Protein AF-A0A0S4IKU2-F1 (afdb_monomer_lite)

Foldseek 3Di:
DDDQPDQFPDKDFFDLAWGDDDPQWDTKDKDWAWAWAADPLLFDDCVVCPPAPACCFSPCVVRDTQHRHRGFRFFPWDKDFQKKKKKFWCFAWKWKDKPVGDTDIAHNGKIKIKDQALMMIMTITGGNPGRPGIGITIIMIIIGGFDPVRRRPPMDMDMDHRVNFDKDWFAAPVVRDIKIKGWQAADFPNDHGDAHPCRHCRNDVVLQETEIEMEAEPPGDGDGAAGPVFQQEKEKEAAAAAAWDQDRNDIDGHRMITTGGRHRDDDDDDDHHYYYYYYYYHYYDDDDDDDDD

Sequence (293 aa):
MSSAKGVVLSTFALGHGALKTFDPYVYCNHHVGTFPPGMENMGPDPALLQSRNIGSDFSDKDGWSMFHGKVVPGFPAHPHRGFETVTIIQKGIVDHTDSMGCSGRYGNGDTQWMTAGKGVQHSELLPLLNMDKPNPHAGFQIWLNLPSKDKLCPPAFAMFWDEATPYVTLNDAASGKSAKVQVVAGALEGATPLAPPPNSWAAEDANDVAIWVVTIPDGCTVTLPPARLGAAANRAIYLVQGDAALVGSEPSRLRALALLRTAPSTWCKETQHWLEVTASVTALAQNLTPLSR

Structure (mmCIF, N/CA/C/O backbone):
data_AF-A0A0S4IKU2-F1
#
_entry.id   AF-A0A0S4IKU2-F1
#
loop_
_atom_site.group_PDB
_atom_site.id
_atom_site.type_symbol
_atom_site.label_atom_id
_atom_site.label_alt_id
_atom_site.label_comp_id
_atom_site.label_asym_id
_atom_site.label_entity_id
_atom_site.label_seq_id
_atom_site.pdbx_PDB_ins_code
_atom_site.Cartn_x
_atom_site.Cartn_y
_atom_site.Cartn_z
_atom_site.occupancy
_atom_site.B_iso_or_equiv
_atom_site.auth_seq_id
_atom_site.auth_comp_id
_atom_site.auth_asym_id
_atom_site.auth_atom_id
_atom_site.pdbx_PDB_model_num
ATOM 1 N N . MET A 1 1 ? -11.664 -7.958 41.934 1.00 32.25 1 MET A N 1
ATOM 2 C CA . MET A 1 1 ? -12.032 -6.999 40.872 1.00 32.25 1 MET A CA 1
ATOM 3 C C . MET A 1 1 ? -11.007 -7.160 39.760 1.00 32.25 1 MET A C 1
ATOM 5 O O . MET A 1 1 ? -9.866 -6.775 39.963 1.00 32.25 1 MET A O 1
ATOM 9 N N . SER A 1 2 ? -11.341 -7.848 38.664 1.00 30.64 2 SER A N 1
ATOM 10 C CA . SER A 1 2 ? -10.440 -7.936 37.504 1.00 30.64 2 SER A CA 1
ATOM 11 C C . SER A 1 2 ? -10.345 -6.542 36.899 1.00 30.64 2 SER A C 1
ATOM 13 O O . SER A 1 2 ? -11.383 -6.002 36.523 1.00 30.64 2 SER A O 1
ATOM 15 N N . SER A 1 3 ? -9.153 -5.943 36.815 1.00 35.41 3 SER A N 1
ATOM 16 C CA . SER A 1 3 ? -9.009 -4.730 36.010 1.00 35.41 3 SER A CA 1
ATOM 17 C C . SER A 1 3 ? -9.425 -5.071 34.579 1.00 35.41 3 SER A C 1
ATOM 19 O O . SER A 1 3 ? -9.143 -6.166 34.074 1.00 35.41 3 SER A O 1
ATOM 21 N N . ALA A 1 4 ? -10.194 -4.183 33.956 1.00 42.66 4 ALA A N 1
ATOM 22 C CA . ALA A 1 4 ? -10.525 -4.312 32.550 1.00 42.66 4 ALA A CA 1
ATOM 23 C C . ALA A 1 4 ? -9.201 -4.373 31.776 1.00 42.66 4 ALA A C 1
ATOM 25 O O . ALA A 1 4 ? -8.398 -3.443 31.844 1.00 42.66 4 ALA A O 1
ATOM 26 N N . LYS A 1 5 ? -8.925 -5.496 31.104 1.00 56.25 5 LYS A N 1
ATOM 27 C CA . LYS A 1 5 ? -7.731 -5.608 30.261 1.00 56.25 5 LYS A CA 1
ATOM 28 C C . LYS A 1 5 ? -7.835 -4.556 29.154 1.00 56.25 5 LYS A C 1
ATOM 30 O O . 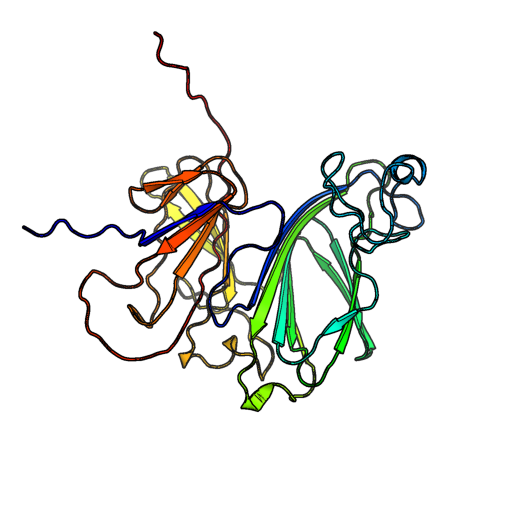LYS A 1 5 ? -8.871 -4.496 28.492 1.00 56.25 5 LYS A O 1
ATOM 35 N N . GLY A 1 6 ? -6.770 -3.777 28.958 1.00 66.69 6 GLY A N 1
ATOM 36 C CA . GLY A 1 6 ? -6.688 -2.719 27.950 1.00 66.69 6 GLY A CA 1
ATOM 37 C C . GLY A 1 6 ? -7.039 -3.181 26.529 1.00 66.69 6 GLY A C 1
ATOM 38 O O . GLY A 1 6 ? -7.092 -4.383 26.224 1.00 66.69 6 GLY A O 1
ATOM 39 N N . VAL A 1 7 ? -7.320 -2.196 25.668 1.00 74.56 7 VAL A N 1
ATOM 40 C CA . VAL A 1 7 ? -7.630 -2.389 24.238 1.00 74.56 7 VAL A CA 1
ATOM 41 C C . VAL A 1 7 ? -6.410 -2.908 23.476 1.00 74.56 7 VAL A C 1
ATOM 43 O O . VAL A 1 7 ? -6.570 -3.677 22.532 1.00 74.56 7 VAL A O 1
ATOM 46 N N . VAL A 1 8 ? -5.203 -2.543 23.904 1.00 77.44 8 VAL A N 1
ATOM 47 C CA . VAL A 1 8 ? -3.951 -3.038 23.334 1.00 77.44 8 VAL A CA 1
ATOM 48 C C . VAL A 1 8 ? -3.585 -4.368 23.997 1.00 77.44 8 VAL A C 1
ATOM 50 O O . VAL A 1 8 ? -3.615 -4.522 25.216 1.00 77.44 8 VAL A O 1
ATOM 53 N N . LEU A 1 9 ? -3.295 -5.372 23.173 1.00 80.31 9 LEU A N 1
ATOM 54 C CA . LEU A 1 9 ? -2.840 -6.696 23.600 1.00 80.31 9 LEU A CA 1
ATOM 55 C C . LEU A 1 9 ? -1.314 -6.762 23.675 1.00 80.31 9 LEU A C 1
ATOM 57 O O . LEU A 1 9 ? -0.769 -7.400 24.572 1.00 80.31 9 LEU A O 1
ATOM 61 N N . SER A 1 10 ? -0.637 -6.124 22.720 1.00 80.62 10 SER A N 1
ATOM 62 C CA . SER A 1 10 ? 0.822 -6.058 22.647 1.00 80.62 10 SER A CA 1
ATOM 63 C C . SER A 1 10 ? 1.267 -4.949 21.700 1.00 80.62 10 SER A C 1
ATOM 65 O O . SER A 1 10 ? 0.600 -4.707 20.690 1.00 80.62 10 SER A O 1
ATOM 67 N N . THR A 1 11 ? 2.431 -4.359 21.967 1.00 78.62 11 THR A N 1
ATOM 68 C CA . THR A 1 11 ? 3.096 -3.408 21.071 1.00 78.62 11 THR A CA 1
ATOM 69 C C . THR A 1 11 ? 4.399 -3.985 20.520 1.00 78.62 11 THR A C 1
ATOM 71 O O . THR A 1 11 ? 5.099 -4.740 21.196 1.00 78.62 11 THR A O 1
ATOM 74 N N . PHE A 1 12 ? 4.730 -3.646 19.275 1.00 78.06 12 PHE A N 1
ATOM 75 C CA . PHE A 1 12 ? 5.978 -4.044 18.623 1.00 78.06 12 PHE A CA 1
ATOM 76 C C . PHE A 1 12 ? 6.631 -2.830 17.974 1.00 78.06 12 PHE A C 1
ATOM 78 O O . PHE A 1 12 ? 5.942 -2.036 17.342 1.00 78.06 12 PHE A O 1
ATOM 85 N N . ALA A 1 13 ? 7.953 -2.713 18.077 1.00 79.19 13 ALA A N 1
ATOM 86 C CA . ALA A 1 13 ? 8.701 -1.765 17.260 1.00 79.19 13 ALA A CA 1
ATOM 87 C C . ALA A 1 13 ? 8.746 -2.256 15.802 1.00 79.19 13 ALA A C 1
ATOM 89 O O . ALA A 1 13 ? 8.968 -3.439 15.540 1.00 79.19 13 ALA A O 1
ATOM 90 N N . LEU A 1 14 ? 8.544 -1.347 14.857 1.00 71.50 14 LEU A N 1
ATOM 91 C CA . LEU A 1 14 ? 8.628 -1.572 13.421 1.00 71.50 14 LEU A CA 1
ATOM 92 C C . LEU A 1 14 ? 10.027 -1.154 12.951 1.00 71.50 14 LEU A C 1
ATOM 94 O O . LEU A 1 14 ? 10.460 -0.020 13.152 1.00 71.50 14 LEU A O 1
ATOM 98 N N . GLY A 1 15 ? 10.759 -2.077 12.331 1.00 68.12 15 GLY A N 1
ATOM 99 C CA . GLY A 1 15 ? 12.065 -1.782 11.737 1.00 68.12 15 GLY A CA 1
ATOM 100 C C . GLY A 1 15 ? 11.949 -0.977 10.439 1.00 68.12 15 GLY A C 1
ATOM 101 O O . GLY A 1 15 ? 10.848 -0.660 9.999 1.00 68.12 15 GLY A O 1
ATOM 102 N N . HIS A 1 16 ? 13.095 -0.679 9.814 1.00 68.62 16 HIS A N 1
ATOM 103 C CA . HIS A 1 16 ? 13.206 -0.043 8.485 1.00 68.62 16 HIS A CA 1
ATOM 104 C C . HIS A 1 16 ? 12.828 -0.955 7.304 1.00 68.62 16 HIS A C 1
ATOM 106 O O . HIS A 1 16 ? 12.785 -0.489 6.172 1.00 68.62 16 HIS A O 1
ATOM 112 N N . GLY A 1 17 ? 12.546 -2.234 7.566 1.00 76.31 17 GLY A N 1
ATOM 113 C CA . GLY A 1 17 ? 12.102 -3.203 6.565 1.00 76.31 17 GLY A CA 1
ATOM 114 C C . GLY A 1 17 ? 10.632 -3.583 6.728 1.00 76.31 17 GLY A C 1
ATOM 115 O O . GLY A 1 17 ? 9.843 -2.826 7.290 1.00 76.31 17 GLY A O 1
ATOM 116 N N . ALA A 1 18 ? 10.300 -4.791 6.270 1.00 84.69 18 ALA A N 1
ATOM 117 C CA . ALA A 1 18 ? 8.947 -5.333 6.326 1.00 84.69 18 ALA A CA 1
ATOM 118 C C . ALA A 1 18 ? 8.324 -5.200 7.725 1.00 84.69 18 ALA A C 1
ATOM 120 O O . ALA A 1 18 ? 8.924 -5.564 8.743 1.00 84.69 18 ALA A O 1
ATOM 121 N N . LEU A 1 19 ? 7.103 -4.679 7.756 1.00 86.00 19 LEU A N 1
ATOM 122 C CA . LEU A 1 19 ? 6.286 -4.571 8.948 1.00 86.00 19 LEU A CA 1
ATOM 123 C C . LEU A 1 19 ? 5.801 -5.966 9.348 1.00 86.00 19 LEU A C 1
ATOM 125 O O . LEU A 1 19 ? 5.545 -6.827 8.507 1.00 86.00 19 LEU A O 1
ATOM 129 N N . LYS A 1 20 ? 5.660 -6.187 10.655 1.00 84.25 20 LYS A N 1
ATOM 130 C CA . LYS A 1 20 ? 5.092 -7.432 11.172 1.00 84.25 20 LYS A CA 1
ATOM 131 C C . LYS A 1 20 ? 3.627 -7.544 10.751 1.00 84.25 20 LYS A C 1
ATOM 133 O O . LYS A 1 20 ? 2.846 -6.656 11.079 1.00 84.25 20 LYS A O 1
ATOM 138 N N . THR A 1 21 ? 3.266 -8.644 10.108 1.00 84.56 21 THR A N 1
ATOM 139 C CA . THR A 1 21 ? 1.891 -8.958 9.705 1.00 84.56 21 THR A CA 1
ATOM 140 C C . THR A 1 21 ? 1.352 -10.175 10.451 1.00 84.56 21 THR A C 1
ATOM 142 O O . THR A 1 21 ? 2.079 -10.853 11.190 1.00 84.56 21 THR A O 1
ATOM 145 N N . PHE A 1 22 ? 0.063 -10.433 10.274 1.00 83.50 22 PHE A N 1
ATOM 146 C CA . PHE A 1 22 ? -0.642 -11.601 10.776 1.00 83.50 22 PHE A CA 1
ATOM 147 C C . PHE A 1 22 ? -1.450 -12.214 9.639 1.00 83.50 22 PHE A C 1
ATOM 149 O O . PHE A 1 22 ? -1.984 -11.490 8.804 1.00 83.50 22 PHE A O 1
ATOM 156 N N . ASP A 1 23 ? -1.585 -13.542 9.628 1.00 76.88 23 ASP A N 1
ATOM 157 C CA . ASP A 1 23 ? -2.420 -14.217 8.634 1.00 76.88 23 ASP A CA 1
ATOM 158 C C . ASP A 1 23 ? -3.797 -13.534 8.524 1.00 76.88 23 ASP A C 1
ATOM 160 O O . ASP A 1 23 ? -4.383 -13.167 9.550 1.00 76.88 23 ASP A O 1
ATOM 164 N N . PRO A 1 24 ? -4.331 -13.350 7.305 1.00 86.00 24 PRO A N 1
ATOM 165 C CA . PRO A 1 24 ? -3.815 -13.795 5.998 1.00 86.00 24 PRO A CA 1
ATOM 166 C C . PRO A 1 24 ? -2.756 -12.878 5.349 1.00 86.00 24 PRO A C 1
ATOM 168 O O . PRO A 1 24 ? -2.367 -13.114 4.206 1.00 86.00 24 PRO A O 1
ATOM 171 N N . TYR A 1 25 ? -2.304 -11.821 6.015 1.00 88.69 25 TYR A N 1
ATOM 172 C CA . TYR A 1 25 ? -1.337 -10.874 5.469 1.00 88.69 25 TYR A CA 1
ATOM 173 C C . TYR A 1 25 ? 0.071 -11.436 5.654 1.00 88.69 25 TYR A C 1
ATOM 175 O O . TYR A 1 25 ? 0.519 -11.717 6.766 1.00 88.69 25 TYR A O 1
ATOM 183 N N . VAL A 1 26 ? 0.789 -11.618 4.551 1.00 91.44 26 VAL A N 1
ATOM 184 C CA . VAL A 1 26 ? 2.089 -12.315 4.552 1.00 91.44 26 VAL A CA 1
ATOM 185 C C . VAL A 1 26 ? 3.273 -11.365 4.429 1.00 91.44 26 VAL A C 1
ATOM 187 O O . VAL A 1 26 ? 4.408 -11.754 4.695 1.00 91.44 26 VAL A O 1
ATOM 190 N N . TYR A 1 27 ? 3.013 -10.125 4.023 1.00 92.69 27 TYR A N 1
ATOM 191 C CA . TYR A 1 27 ? 4.008 -9.072 3.923 1.00 92.69 27 TYR A CA 1
ATOM 192 C C . TYR A 1 27 ? 3.318 -7.714 3.989 1.00 92.69 27 TYR A C 1
ATOM 194 O O . TYR A 1 27 ? 2.235 -7.529 3.437 1.00 92.69 27 TYR A O 1
ATOM 202 N N . CYS A 1 28 ? 3.960 -6.752 4.632 1.00 92.00 28 CYS A N 1
ATOM 203 C CA . CYS A 1 28 ? 3.571 -5.357 4.552 1.00 92.00 28 CYS A CA 1
ATOM 204 C C . CYS A 1 28 ? 4.836 -4.513 4.604 1.00 92.00 28 CYS A C 1
ATOM 206 O O . CYS A 1 28 ? 5.742 -4.801 5.385 1.00 92.00 28 CYS A O 1
ATOM 208 N N . ASN A 1 29 ? 4.912 -3.468 3.796 1.00 90.81 29 ASN A N 1
ATOM 209 C CA . ASN A 1 29 ? 5.927 -2.444 3.939 1.00 90.81 29 ASN A CA 1
ATOM 210 C C . ASN A 1 29 ? 5.325 -1.063 3.718 1.00 90.81 29 ASN A C 1
ATOM 212 O O . ASN A 1 29 ? 4.386 -0.908 2.939 1.00 90.81 29 ASN A O 1
ATOM 216 N N . HIS A 1 30 ? 5.892 -0.062 4.387 1.00 90.38 30 HIS A N 1
ATOM 217 C CA . HIS A 1 30 ? 5.573 1.340 4.149 1.00 90.38 30 HIS A CA 1
ATOM 218 C C . HIS A 1 30 ? 6.825 2.049 3.655 1.00 90.38 30 HIS A C 1
ATOM 220 O O . HIS A 1 30 ? 7.786 2.248 4.399 1.00 90.38 30 HIS A O 1
ATOM 226 N N . HIS A 1 31 ? 6.823 2.384 2.373 1.00 88.38 31 HIS A N 1
ATOM 227 C CA . HIS A 1 31 ? 7.919 3.077 1.727 1.00 88.38 31 HIS A CA 1
ATOM 228 C C . HIS A 1 31 ? 7.671 4.574 1.808 1.00 88.38 31 HIS A C 1
ATOM 230 O O . HIS A 1 31 ? 6.660 5.065 1.314 1.00 88.38 31 HIS A O 1
ATOM 236 N N . VAL A 1 32 ? 8.612 5.304 2.399 1.00 88.88 32 VAL A N 1
ATOM 237 C CA . VAL A 1 32 ? 8.639 6.767 2.384 1.00 88.88 32 VAL A CA 1
ATOM 238 C C . VAL A 1 32 ? 10.000 7.188 1.863 1.00 88.88 32 VAL A C 1
ATOM 240 O O . VAL A 1 32 ? 11.014 6.658 2.303 1.00 88.88 32 VAL A O 1
ATOM 243 N N . GLY A 1 33 ? 10.020 8.123 0.921 1.00 91.06 33 GLY A N 1
ATOM 244 C CA . GLY A 1 33 ? 11.259 8.648 0.369 1.00 91.06 33 GLY A CA 1
ATOM 245 C C . GLY A 1 33 ? 11.081 10.053 -0.180 1.00 91.06 33 GLY A C 1
ATOM 246 O O . GLY A 1 33 ? 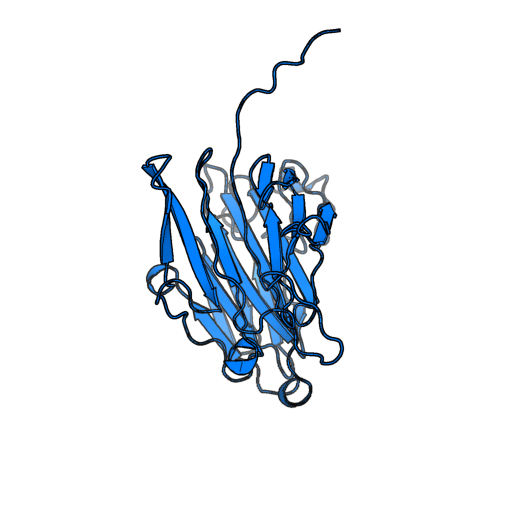10.019 10.410 -0.688 1.00 91.06 33 GLY A O 1
ATOM 247 N N . THR A 1 34 ? 12.131 1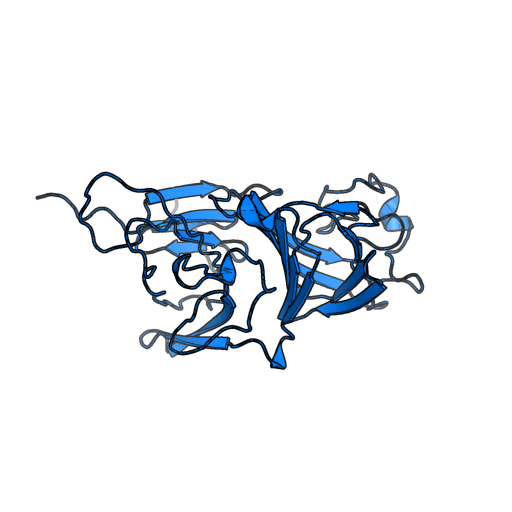0.860 -0.085 1.00 94.38 34 THR A N 1
ATOM 248 C CA . THR A 1 34 ? 12.215 12.161 -0.755 1.00 94.38 34 THR A CA 1
ATOM 249 C C . THR A 1 34 ? 13.281 12.058 -1.832 1.00 94.38 34 THR A C 1
ATOM 251 O O . THR A 1 34 ? 14.454 12.330 -1.589 1.00 94.38 34 THR A O 1
ATOM 254 N N . PHE A 1 35 ? 12.882 11.605 -3.020 1.00 97.62 35 PHE A N 1
ATOM 255 C CA . PHE A 1 35 ? 13.808 11.433 -4.132 1.00 97.62 35 PHE A CA 1
ATOM 256 C C . PHE A 1 35 ? 14.280 12.797 -4.655 1.00 97.62 35 PHE A C 1
ATOM 258 O O . PHE A 1 35 ? 13.533 13.779 -4.579 1.00 97.62 35 PHE A O 1
ATOM 265 N N . PRO A 1 36 ? 15.503 12.887 -5.201 1.00 98.00 36 PRO A N 1
ATOM 266 C CA . PRO A 1 36 ? 16.015 14.122 -5.784 1.00 98.00 36 PRO A CA 1
ATOM 267 C C . PRO A 1 36 ? 15.211 14.532 -7.034 1.00 98.00 36 PRO A C 1
ATOM 269 O O . PRO A 1 36 ? 14.331 13.789 -7.492 1.00 98.00 36 PRO A O 1
ATOM 272 N N . PRO A 1 37 ? 15.498 15.714 -7.607 1.00 98.50 37 PRO A N 1
ATOM 273 C CA . PRO A 1 37 ? 15.052 16.031 -8.954 1.00 98.50 37 PRO A CA 1
ATOM 274 C C . PRO A 1 37 ? 15.481 14.944 -9.951 1.00 98.50 37 PRO A C 1
ATOM 276 O O . PRO A 1 37 ? 16.571 14.374 -9.847 1.00 98.50 37 PRO A O 1
ATOM 279 N N . GLY A 1 38 ? 14.589 14.635 -10.884 1.00 98.12 38 GLY A N 1
ATOM 280 C CA . GLY A 1 38 ? 14.818 13.678 -11.955 1.00 98.12 38 GLY A CA 1
ATOM 281 C C . GLY A 1 38 ? 15.531 14.289 -13.155 1.00 98.12 38 GLY A C 1
ATOM 282 O O . GLY A 1 38 ? 15.670 15.505 -13.278 1.00 98.12 38 GLY A O 1
ATOM 283 N N . MET A 1 39 ? 15.946 13.425 -14.072 1.00 98.12 39 MET A N 1
ATOM 284 C CA . MET A 1 39 ? 16.467 13.788 -15.389 1.00 98.12 39 MET A CA 1
ATOM 285 C C . MET A 1 39 ? 15.533 13.285 -16.503 1.00 98.12 39 MET A C 1
ATOM 287 O O . MET A 1 39 ? 14.507 12.667 -16.229 1.00 98.12 39 MET A O 1
ATOM 291 N N . GLU A 1 40 ? 15.889 13.502 -17.774 1.00 97.31 40 GLU A N 1
ATOM 292 C CA . GLU A 1 40 ? 15.073 13.082 -18.934 1.00 97.31 40 GLU A CA 1
ATOM 293 C C . GLU A 1 40 ? 14.740 11.578 -18.947 1.00 97.31 40 GLU A C 1
ATOM 295 O O . GLU A 1 40 ? 13.689 11.169 -19.433 1.00 97.31 40 GLU A O 1
ATOM 300 N N . ASN A 1 41 ? 15.611 10.744 -18.373 1.00 97.25 41 ASN A N 1
ATOM 301 C CA . ASN A 1 41 ? 15.406 9.300 -18.241 1.00 97.25 41 ASN A CA 1
ATOM 302 C C . ASN A 1 41 ? 14.545 8.903 -17.024 1.00 97.25 41 ASN A C 1
ATOM 304 O O . ASN A 1 41 ? 14.482 7.719 -16.695 1.00 97.25 41 ASN A O 1
ATOM 308 N N . MET A 1 42 ? 13.930 9.876 -16.340 1.00 98.44 42 MET A N 1
ATOM 309 C CA . MET A 1 42 ? 13.136 9.708 -15.114 1.00 98.44 42 MET A CA 1
ATOM 310 C C . MET A 1 42 ? 13.921 9.117 -13.929 1.00 98.44 42 MET A C 1
ATOM 312 O O . MET A 1 42 ? 13.324 8.686 -12.943 1.00 98.44 42 MET A O 1
ATOM 316 N N . GLY A 1 43 ? 15.252 9.078 -14.019 1.00 98.31 43 GLY A N 1
ATOM 317 C CA . GLY A 1 43 ? 16.161 8.676 -12.951 1.00 98.31 43 GLY A CA 1
ATOM 318 C C . GLY A 1 43 ? 16.807 9.879 -1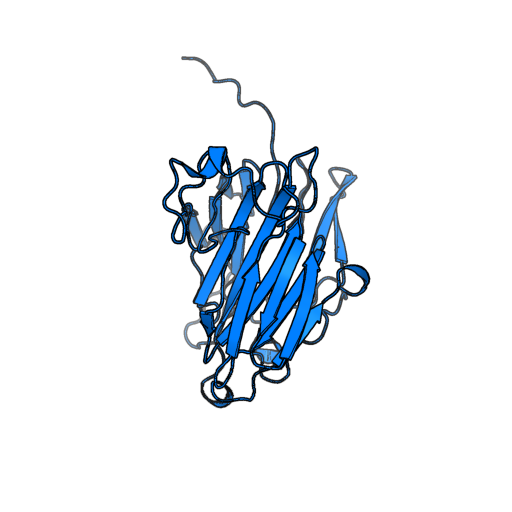2.261 1.00 98.31 43 GLY A C 1
ATOM 319 O O . GLY A 1 43 ? 16.675 11.009 -12.738 1.00 98.31 43 GLY A O 1
ATOM 320 N N . PRO A 1 44 ? 17.505 9.665 -11.133 1.00 98.19 44 PRO A N 1
ATOM 321 C CA . PRO A 1 44 ? 18.271 10.713 -10.466 1.00 98.19 44 PRO A CA 1
ATOM 322 C C . PRO A 1 44 ? 19.560 11.029 -11.240 1.00 98.19 44 PRO A C 1
ATOM 324 O O . PRO A 1 44 ? 19.993 10.254 -12.097 1.00 98.19 44 PRO A O 1
ATOM 327 N N . ASP A 1 45 ? 20.223 12.129 -10.882 1.00 97.88 45 ASP A N 1
ATOM 328 C CA . ASP A 1 45 ? 21.585 12.416 -11.343 1.00 97.88 45 ASP A CA 1
ATOM 329 C C . ASP A 1 45 ? 22.542 11.245 -10.987 1.00 97.88 45 ASP A C 1
ATOM 331 O O . ASP A 1 45 ? 22.656 10.886 -9.808 1.00 97.88 45 ASP A O 1
ATOM 335 N N . PRO A 1 46 ? 23.257 10.642 -11.962 1.00 96.81 46 PRO A N 1
ATOM 336 C CA . PRO A 1 46 ? 24.224 9.570 -11.746 1.00 96.81 46 PRO A CA 1
ATOM 337 C C . PRO A 1 46 ? 25.314 9.898 -10.723 1.00 96.81 46 PRO A C 1
ATOM 339 O O . PRO A 1 46 ? 25.841 8.983 -10.087 1.00 96.81 46 PRO A O 1
ATOM 342 N N . ALA A 1 47 ? 25.648 11.176 -10.518 1.00 96.75 47 ALA A N 1
ATOM 343 C CA . ALA A 1 47 ? 26.581 11.590 -9.473 1.00 96.75 47 ALA A CA 1
ATOM 344 C C . ALA A 1 47 ? 26.091 11.184 -8.069 1.00 96.75 47 ALA A C 1
ATOM 346 O O . ALA A 1 47 ? 26.896 10.810 -7.215 1.00 96.75 47 ALA A O 1
ATOM 347 N N . LEU A 1 48 ? 24.772 11.155 -7.846 1.00 96.75 48 LEU A N 1
ATOM 348 C CA . LEU A 1 48 ? 24.150 10.739 -6.582 1.00 96.75 48 LEU A CA 1
ATOM 349 C C . LEU A 1 48 ? 24.176 9.215 -6.365 1.00 96.75 48 LEU A C 1
ATOM 351 O O . LEU A 1 48 ? 23.861 8.738 -5.271 1.00 96.75 48 LEU A O 1
ATOM 355 N N . LEU A 1 49 ? 24.553 8.440 -7.389 1.00 96.69 49 LEU A N 1
ATOM 356 C CA . LEU A 1 49 ? 24.551 6.975 -7.373 1.00 96.69 49 LEU A CA 1
ATOM 357 C C . LEU A 1 49 ? 25.907 6.358 -7.003 1.00 96.69 49 LEU A C 1
ATOM 359 O O . LEU A 1 49 ? 25.960 5.183 -6.648 1.00 96.69 49 LEU A O 1
ATOM 363 N N . GLN A 1 50 ? 26.998 7.131 -7.029 1.00 93.50 50 GLN A N 1
ATOM 364 C CA . GLN A 1 50 ? 28.374 6.616 -6.913 1.00 93.50 50 GLN A CA 1
ATOM 365 C C . GLN A 1 50 ? 28.680 5.866 -5.604 1.00 93.50 50 GLN A C 1
ATOM 367 O O . GLN A 1 50 ? 29.577 5.029 -5.572 1.00 93.50 50 GLN A O 1
ATOM 372 N N . SER A 1 51 ? 27.949 6.156 -4.525 1.00 91.81 51 SER A N 1
ATOM 373 C CA . SER A 1 51 ? 28.137 5.535 -3.201 1.00 91.81 51 SER A CA 1
ATOM 374 C C . SER A 1 51 ? 27.029 4.544 -2.824 1.00 91.81 51 SER A C 1
ATOM 376 O O . SER A 1 51 ? 26.917 4.154 -1.662 1.00 91.81 51 SER A O 1
ATOM 378 N N . ARG A 1 52 ? 26.193 4.147 -3.792 1.00 96.44 52 ARG A N 1
ATOM 379 C CA . ARG A 1 52 ? 25.033 3.272 -3.587 1.00 96.44 52 ARG A CA 1
ATOM 380 C C . ARG A 1 52 ? 25.255 1.906 -4.231 1.00 96.44 52 ARG A C 1
ATOM 382 O O . ARG A 1 52 ? 25.901 1.786 -5.268 1.00 96.44 52 ARG A O 1
ATOM 389 N N . ASN A 1 53 ? 24.667 0.869 -3.638 1.00 97.12 53 ASN A N 1
ATOM 390 C CA . ASN A 1 53 ? 24.684 -0.487 -4.188 1.00 97.12 53 ASN A CA 1
ATOM 391 C C . ASN A 1 53 ? 23.584 -0.663 -5.251 1.00 97.12 53 ASN A C 1
ATOM 393 O O . ASN A 1 53 ? 22.512 -1.194 -4.969 1.00 97.12 53 ASN A O 1
ATOM 397 N N . ILE A 1 54 ? 23.812 -0.160 -6.465 1.00 97.44 54 ILE A N 1
ATOM 398 C CA . ILE A 1 54 ? 22.783 -0.102 -7.517 1.00 97.44 54 ILE A CA 1
ATOM 399 C C . ILE A 1 54 ? 22.254 -1.494 -7.896 1.00 97.44 54 ILE A C 1
ATOM 401 O O . ILE A 1 54 ? 23.016 -2.421 -8.163 1.00 97.44 54 ILE A O 1
ATOM 405 N N . GLY A 1 55 ? 20.924 -1.627 -7.943 1.00 96.19 55 GLY A N 1
ATOM 406 C CA . GLY A 1 55 ? 20.217 -2.899 -8.114 1.00 96.19 55 GLY A CA 1
ATOM 407 C C . GLY A 1 55 ? 19.915 -3.641 -6.805 1.00 96.19 55 GLY A C 1
ATOM 408 O O . GLY A 1 55 ? 19.238 -4.671 -6.834 1.00 96.19 55 GLY A O 1
ATOM 409 N N . SER A 1 56 ? 20.400 -3.160 -5.660 1.00 96.94 56 SER A N 1
ATOM 410 C CA . SER A 1 56 ? 20.075 -3.665 -4.316 1.00 96.94 56 SER A CA 1
ATOM 411 C C . SER A 1 56 ? 20.310 -2.585 -3.248 1.00 96.94 56 SER A C 1
ATOM 413 O O . SER A 1 56 ? 20.886 -2.848 -2.189 1.00 96.94 56 SER A O 1
ATOM 415 N N . ASP A 1 57 ? 19.903 -1.349 -3.535 1.00 96.44 57 ASP A N 1
ATOM 416 C CA . ASP A 1 57 ? 20.059 -0.215 -2.625 1.00 96.44 57 ASP A CA 1
ATOM 417 C C . ASP A 1 57 ? 18.802 -0.069 -1.770 1.00 96.44 57 ASP A C 1
ATOM 419 O O . ASP A 1 57 ? 17.799 0.465 -2.227 1.00 96.44 57 ASP A O 1
ATOM 423 N N . PHE A 1 58 ? 18.873 -0.524 -0.522 1.00 94.19 58 PHE A N 1
ATOM 424 C CA . PHE A 1 58 ? 17.841 -0.326 0.503 1.00 94.19 58 PHE A CA 1
ATOM 425 C C . PHE A 1 58 ? 18.380 0.517 1.667 1.00 94.19 58 PHE A C 1
ATOM 427 O O . PHE A 1 58 ? 17.964 0.350 2.811 1.00 94.19 58 PHE A O 1
ATOM 434 N N . SER A 1 59 ? 19.387 1.353 1.395 1.00 92.81 59 SER A N 1
ATOM 435 C CA . SER A 1 59 ? 20.148 2.051 2.435 1.00 92.81 59 SER A CA 1
ATOM 436 C C . SER A 1 59 ? 19.413 3.234 3.059 1.00 92.81 59 SER A C 1
ATOM 438 O O . SER A 1 59 ? 19.817 3.685 4.127 1.00 92.81 59 SER A O 1
ATOM 440 N N . ASP A 1 60 ? 18.382 3.755 2.385 1.00 92.81 60 ASP A N 1
ATOM 441 C CA . ASP A 1 60 ? 17.702 5.011 2.731 1.00 92.81 60 ASP A CA 1
ATOM 442 C C . ASP A 1 60 ? 18.670 6.201 2.872 1.00 92.81 60 ASP A C 1
ATOM 444 O O . ASP A 1 60 ? 18.445 7.170 3.602 1.00 92.81 60 ASP A O 1
ATOM 448 N N . LYS A 1 61 ? 19.805 6.127 2.167 1.00 94.19 61 LYS A N 1
ATOM 449 C CA . LYS A 1 61 ? 20.809 7.183 2.172 1.00 94.19 61 LYS A CA 1
ATOM 450 C C . LYS A 1 61 ? 20.173 8.472 1.649 1.00 94.19 61 LYS A C 1
ATOM 452 O O . LYS A 1 61 ? 19.502 8.469 0.621 1.00 94.19 61 LYS A O 1
ATOM 457 N N . ASP A 1 62 ? 20.395 9.580 2.348 1.00 94.31 62 ASP A N 1
ATOM 458 C CA . ASP A 1 62 ? 19.843 10.898 2.002 1.00 94.31 62 ASP A CA 1
ATOM 459 C C . ASP A 1 62 ? 18.295 10.923 1.928 1.00 94.31 62 ASP A C 1
ATOM 461 O O . ASP A 1 62 ? 17.718 11.790 1.275 1.00 94.31 62 ASP A O 1
ATOM 465 N N . GLY A 1 63 ? 17.620 9.978 2.600 1.00 93.50 63 GLY A N 1
ATOM 466 C CA . GLY A 1 63 ? 16.159 9.887 2.675 1.00 93.50 63 GLY A CA 1
ATOM 467 C C . GLY A 1 63 ? 15.487 9.240 1.461 1.00 93.50 63 GLY A C 1
ATOM 468 O O . GLY A 1 63 ? 14.307 9.504 1.215 1.00 93.50 63 GLY A O 1
ATOM 469 N N . TRP A 1 64 ? 16.227 8.467 0.659 1.00 95.62 64 TRP A N 1
ATOM 470 C CA . TRP A 1 64 ? 15.679 7.683 -0.451 1.00 95.62 64 TRP A CA 1
ATOM 471 C C . TRP A 1 64 ? 16.584 6.499 -0.840 1.00 95.62 64 TRP A C 1
ATOM 473 O O . TRP A 1 64 ? 17.755 6.413 -0.463 1.00 95.62 64 TRP A O 1
ATOM 483 N N . SER A 1 65 ? 16.040 5.565 -1.624 1.00 96.19 65 SER A N 1
ATOM 484 C CA . SER A 1 65 ? 16.703 4.319 -2.045 1.00 96.19 65 SER A CA 1
ATOM 485 C C . SER A 1 65 ? 16.434 4.014 -3.520 1.00 96.19 65 SER A C 1
ATOM 487 O O . SER A 1 65 ? 15.314 4.212 -3.980 1.00 96.19 65 SER A O 1
ATOM 489 N N . MET A 1 66 ? 17.414 3.479 -4.260 1.00 97.75 66 MET A N 1
ATOM 490 C CA . MET A 1 66 ? 17.171 2.984 -5.633 1.00 97.75 66 MET A CA 1
ATOM 491 C C . MET A 1 66 ? 16.392 1.659 -5.675 1.00 97.75 66 MET A C 1
ATOM 493 O O . MET A 1 66 ? 15.856 1.298 -6.727 1.00 97.75 66 MET A O 1
ATOM 497 N N . PHE A 1 67 ? 16.315 0.938 -4.553 1.00 96.69 67 PHE A N 1
ATOM 498 C CA . PHE A 1 67 ? 15.772 -0.416 -4.452 1.00 96.69 67 PHE A CA 1
ATOM 499 C C . PHE A 1 67 ? 16.488 -1.360 -5.430 1.00 96.69 67 PHE A C 1
ATOM 501 O O . PHE A 1 67 ? 17.719 -1.449 -5.431 1.00 96.69 67 PHE A O 1
ATOM 508 N N . HIS A 1 68 ? 15.738 -2.046 -6.291 1.00 97.94 68 HIS A N 1
ATOM 509 C CA . HIS A 1 68 ? 16.283 -2.882 -7.357 1.00 97.94 68 HIS A CA 1
ATOM 510 C C . HIS A 1 68 ? 16.478 -2.126 -8.681 1.00 97.94 68 HIS A C 1
ATOM 512 O O . HIS A 1 68 ? 16.983 -2.692 -9.654 1.00 97.94 68 HIS A O 1
ATOM 518 N N . GLY A 1 69 ? 16.117 -0.844 -8.723 1.00 97.56 69 GLY A N 1
ATOM 519 C CA . GLY A 1 69 ? 16.276 0.033 -9.870 1.00 97.56 69 GLY A CA 1
ATOM 520 C C . GLY A 1 69 ? 17.740 0.274 -10.239 1.00 97.56 69 GLY A C 1
ATOM 521 O O . GLY A 1 69 ? 18.622 0.365 -9.382 1.00 97.56 69 GLY A O 1
ATOM 522 N N . LYS A 1 70 ? 17.998 0.398 -11.546 1.00 97.00 70 LYS A N 1
ATOM 523 C CA . LYS A 1 70 ? 19.319 0.765 -12.095 1.00 97.00 70 LYS A CA 1
ATOM 524 C C . LYS A 1 70 ? 19.359 2.162 -12.706 1.00 97.00 70 LYS A C 1
ATOM 526 O O . LYS A 1 70 ? 20.399 2.805 -12.669 1.00 97.00 70 LYS A O 1
ATOM 531 N N . VAL A 1 71 ? 18.238 2.598 -13.278 1.00 97.31 71 VAL A N 1
ATOM 532 C CA . VAL A 1 71 ? 18.076 3.912 -13.919 1.00 97.31 71 VAL A CA 1
ATOM 533 C C . VAL A 1 71 ? 16.976 4.670 -13.195 1.00 97.31 71 VAL A C 1
ATOM 535 O O . VAL A 1 71 ? 17.238 5.685 -12.564 1.00 97.31 71 VAL A O 1
ATOM 538 N N . VAL A 1 72 ? 15.769 4.110 -13.208 1.00 98.31 72 VAL A N 1
ATOM 539 C CA . VAL A 1 72 ? 14.633 4.586 -12.418 1.00 98.31 72 VAL A CA 1
ATOM 540 C C . VAL A 1 72 ? 14.593 3.791 -11.107 1.00 98.31 72 VAL A C 1
ATOM 542 O O . VAL A 1 72 ? 14.787 2.569 -11.161 1.00 98.31 72 VAL A O 1
ATOM 545 N N . PRO A 1 73 ? 14.389 4.434 -9.941 1.00 98.44 73 PRO A N 1
ATOM 546 C CA . PRO A 1 73 ? 14.186 3.723 -8.682 1.00 98.44 73 PRO A CA 1
ATOM 547 C C . PRO A 1 73 ? 12.996 2.758 -8.754 1.00 98.44 73 PRO A C 1
ATOM 549 O O . PRO A 1 73 ? 12.054 2.984 -9.508 1.00 98.44 73 PRO A O 1
ATOM 552 N N . GLY A 1 74 ? 13.013 1.702 -7.943 1.00 97.81 74 GLY A N 1
ATOM 553 C CA . GLY A 1 74 ? 11.876 0.786 -7.799 1.00 97.81 74 GLY A CA 1
ATOM 554 C C . GLY A 1 74 ? 12.221 -0.669 -8.049 1.00 97.81 74 GLY A C 1
ATOM 555 O O . GLY A 1 74 ? 13.332 -1.123 -7.768 1.00 97.81 74 GLY A O 1
ATOM 556 N N . PHE A 1 75 ? 11.246 -1.409 -8.557 1.00 98.00 75 PHE A N 1
ATOM 557 C CA . PHE A 1 75 ? 11.267 -2.857 -8.674 1.00 98.00 75 PHE A CA 1
ATOM 558 C C . PHE A 1 75 ? 11.127 -3.247 -10.151 1.00 98.00 75 PHE A C 1
ATOM 560 O O . PHE A 1 75 ? 10.014 -3.291 -10.673 1.00 98.00 75 PHE A O 1
ATOM 567 N N . PRO A 1 76 ? 12.241 -3.519 -10.861 1.00 98.06 76 PRO A N 1
ATOM 568 C CA . PRO A 1 76 ? 12.205 -4.072 -12.214 1.00 98.06 76 PRO A CA 1
ATOM 569 C C . PRO A 1 76 ? 11.472 -5.420 -12.276 1.00 98.06 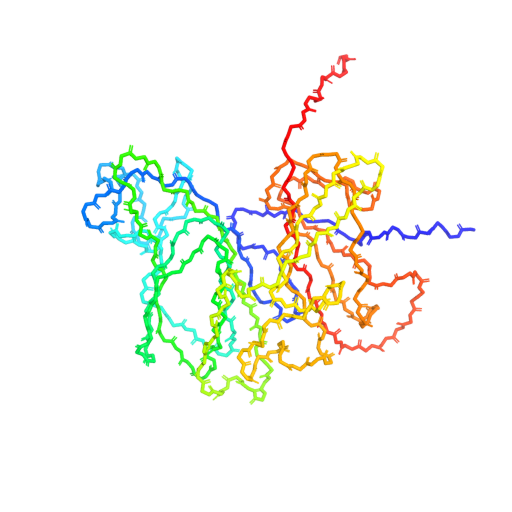76 PRO A C 1
ATOM 571 O O . PRO A 1 76 ? 11.043 -5.950 -11.253 1.00 98.06 76 PRO A O 1
ATOM 574 N N . ALA A 1 77 ? 11.368 -5.997 -13.476 1.00 97.88 77 ALA A N 1
ATOM 575 C CA . ALA A 1 77 ? 10.647 -7.247 -13.718 1.00 97.88 77 ALA A CA 1
ATOM 576 C C . ALA A 1 77 ? 10.966 -8.351 -12.685 1.00 97.88 77 ALA A C 1
ATOM 578 O O . ALA A 1 77 ? 12.097 -8.836 -12.605 1.00 97.88 77 ALA A O 1
ATOM 579 N N . HIS A 1 78 ? 9.954 -8.769 -11.924 1.00 98.38 78 HIS A N 1
ATOM 580 C CA . HIS A 1 78 ? 10.039 -9.815 -10.907 1.00 98.38 78 HIS A CA 1
ATOM 581 C C . HIS A 1 78 ? 8.737 -10.642 -10.848 1.00 98.38 78 HIS A C 1
ATOM 583 O O . HIS A 1 78 ? 7.692 -10.173 -11.303 1.00 98.38 78 HIS A O 1
ATOM 589 N N . PRO A 1 79 ? 8.778 -11.903 -10.372 1.00 98.19 79 PRO A N 1
ATOM 590 C CA . PRO A 1 79 ? 7.606 -12.774 -10.360 1.00 98.19 79 PRO A CA 1
ATOM 591 C C . PRO A 1 79 ? 6.847 -12.768 -9.023 1.00 98.19 79 PRO A C 1
ATOM 593 O O . PRO A 1 79 ? 7.448 -12.736 -7.947 1.00 98.19 79 PRO A O 1
ATOM 596 N N . HIS A 1 80 ? 5.531 -12.962 -9.096 1.00 98.31 80 HIS A N 1
ATOM 597 C CA . HIS A 1 80 ? 4.667 -13.318 -7.966 1.00 98.31 80 HIS A CA 1
ATOM 598 C C . HIS A 1 80 ? 3.765 -14.508 -8.307 1.00 98.31 80 HIS A C 1
ATOM 600 O O . HIS A 1 80 ? 3.452 -14.745 -9.474 1.00 98.31 80 HIS A O 1
ATOM 606 N N . ARG A 1 81 ? 3.351 -15.276 -7.287 1.00 98.19 81 ARG A N 1
ATOM 607 C CA . ARG A 1 81 ? 2.453 -16.437 -7.426 1.00 98.19 81 ARG A CA 1
ATOM 608 C C . ARG A 1 81 ? 1.781 -16.787 -6.097 1.00 98.19 81 ARG A C 1
ATOM 610 O O . ARG A 1 81 ? 2.449 -16.863 -5.072 1.00 98.19 81 ARG A O 1
ATOM 617 N N . GLY A 1 82 ? 0.491 -17.116 -6.135 1.00 97.94 82 GLY A N 1
ATOM 618 C CA . GLY A 1 82 ? -0.239 -17.725 -5.016 1.00 97.94 82 GLY A CA 1
ATOM 619 C C . GLY A 1 82 ? -0.669 -16.770 -3.898 1.00 97.94 82 GLY A C 1
ATOM 620 O O . GLY A 1 82 ? -1.119 -17.250 -2.854 1.00 97.94 82 GLY A O 1
ATOM 621 N N . PHE A 1 83 ? -0.539 -15.462 -4.113 1.00 98.12 83 PHE A N 1
ATOM 622 C CA . PHE A 1 83 ? -0.978 -14.382 -3.229 1.00 98.12 83 PHE A CA 1
ATOM 623 C C . PHE A 1 83 ? -1.381 -13.155 -4.064 1.00 98.12 83 PHE A C 1
ATOM 625 O O . PHE A 1 83 ? -1.385 -13.204 -5.298 1.00 98.12 83 PHE A O 1
ATOM 632 N N . GLU A 1 84 ? -1.739 -12.076 -3.389 1.00 98.06 84 GLU A N 1
ATOM 633 C CA . GLU A 1 84 ? -2.164 -10.807 -3.967 1.00 98.06 84 GLU A CA 1
ATOM 634 C C . GLU A 1 84 ? -1.255 -9.678 -3.492 1.00 98.06 84 GLU A C 1
ATOM 636 O O . GLU A 1 84 ? -0.745 -9.741 -2.375 1.00 98.06 84 GLU A O 1
ATOM 641 N N . THR A 1 85 ? -1.091 -8.637 -4.300 1.00 97.81 85 THR A N 1
ATOM 642 C CA . THR A 1 85 ? -0.428 -7.391 -3.919 1.00 97.81 85 THR A CA 1
ATOM 643 C C . THR A 1 85 ? -1.447 -6.255 -3.891 1.00 97.81 85 THR A C 1
ATOM 645 O O . THR A 1 85 ? -2.254 -6.110 -4.804 1.00 97.81 85 THR A O 1
ATOM 648 N N . VAL A 1 86 ? -1.421 -5.451 -2.832 1.00 98.19 86 VAL A N 1
ATOM 649 C CA . VAL A 1 86 ? -2.188 -4.211 -2.701 1.00 98.19 86 VAL A CA 1
ATOM 650 C C . VAL A 1 86 ? -1.181 -3.079 -2.539 1.00 98.19 86 VAL A C 1
ATOM 652 O O . VAL A 1 86 ? -0.521 -2.975 -1.500 1.00 98.19 86 VAL A O 1
ATOM 655 N N . THR A 1 87 ? -1.029 -2.276 -3.586 1.00 98.06 87 THR A N 1
ATOM 656 C CA . THR A 1 87 ? -0.092 -1.154 -3.655 1.00 98.06 87 THR A CA 1
ATOM 657 C C . THR A 1 87 ? -0.878 0.149 -3.522 1.00 98.06 87 THR A C 1
ATOM 659 O O . THR A 1 87 ? -1.594 0.530 -4.445 1.00 98.06 87 THR A O 1
ATOM 662 N N . ILE A 1 88 ? -0.769 0.826 -2.375 1.00 97.88 88 ILE A N 1
ATOM 663 C CA . ILE A 1 88 ? -1.492 2.076 -2.077 1.00 97.88 88 ILE A CA 1
ATOM 664 C C . ILE A 1 88 ? -0.499 3.233 -2.118 1.00 97.88 88 ILE A C 1
ATOM 666 O O . ILE A 1 88 ? 0.396 3.294 -1.273 1.00 97.88 88 ILE A O 1
ATOM 670 N N . ILE A 1 89 ? -0.649 4.169 -3.054 1.00 97.81 89 ILE A N 1
ATOM 671 C CA . ILE A 1 89 ? 0.309 5.268 -3.232 1.00 97.81 89 ILE A CA 1
ATOM 672 C C . ILE A 1 89 ? -0.271 6.556 -2.667 1.00 97.81 89 ILE A C 1
ATOM 674 O O . ILE A 1 89 ? -1.078 7.211 -3.302 1.00 97.81 89 ILE A O 1
ATOM 678 N N . GLN A 1 90 ? 0.175 6.965 -1.484 1.00 94.62 90 GLN A N 1
ATOM 679 C CA . GLN A 1 90 ? -0.290 8.188 -0.821 1.00 94.62 90 GLN A CA 1
ATOM 680 C C . GLN A 1 90 ? 0.326 9.454 -1.431 1.00 94.62 90 GLN A C 1
ATOM 682 O O . GLN A 1 90 ? -0.303 10.511 -1.454 1.00 94.62 90 GLN A O 1
ATOM 687 N N . LYS A 1 91 ? 1.588 9.374 -1.867 1.00 95.69 91 LYS A N 1
ATOM 688 C CA . LYS A 1 91 ? 2.323 10.469 -2.513 1.00 95.69 91 LYS A CA 1
ATOM 689 C C . LYS A 1 91 ? 3.242 9.919 -3.588 1.00 95.69 91 LYS A C 1
ATOM 691 O O . LYS A 1 91 ? 3.862 8.874 -3.394 1.00 95.69 91 LYS A O 1
ATOM 696 N N . GLY A 1 92 ? 3.395 10.682 -4.660 1.00 96.94 92 GLY A N 1
ATOM 697 C CA . GLY A 1 92 ? 4.236 10.305 -5.786 1.00 96.94 92 GLY A CA 1
ATOM 698 C C . GLY A 1 92 ? 3.480 9.438 -6.783 1.00 96.94 92 GLY A C 1
ATOM 699 O O . GLY A 1 92 ? 2.252 9.368 -6.761 1.00 96.94 92 GLY A O 1
ATOM 700 N N . ILE A 1 93 ? 4.234 8.827 -7.688 1.00 97.38 93 ILE A N 1
ATOM 701 C CA . ILE A 1 93 ? 3.723 8.106 -8.851 1.00 97.38 93 ILE A CA 1
ATOM 702 C C . ILE A 1 93 ? 4.481 6.780 -8.978 1.00 97.38 93 ILE A C 1
ATOM 704 O O . ILE A 1 93 ? 5.669 6.718 -8.651 1.00 97.38 93 ILE A O 1
ATOM 708 N N . VAL A 1 94 ? 3.801 5.751 -9.476 1.00 98.38 94 VAL A N 1
ATOM 709 C CA . VAL A 1 94 ? 4.367 4.453 -9.851 1.00 98.38 94 VAL A CA 1
ATOM 710 C C . VAL A 1 94 ? 4.008 4.134 -11.300 1.00 98.38 94 VAL A C 1
ATOM 712 O O . VAL A 1 94 ? 2.867 4.328 -11.717 1.00 98.38 94 VAL A O 1
ATOM 715 N N . ASP A 1 95 ? 4.986 3.626 -12.046 1.00 98.50 95 ASP A N 1
ATOM 716 C CA . ASP A 1 95 ? 4.818 2.993 -13.351 1.00 98.50 95 ASP A CA 1
ATOM 717 C C . ASP A 1 95 ? 4.784 1.478 -13.189 1.00 98.50 95 ASP A C 1
ATOM 719 O O . ASP A 1 95 ? 5.762 0.863 -12.761 1.00 98.50 95 ASP A O 1
ATOM 723 N N . HIS A 1 96 ? 3.665 0.884 -13.586 1.00 98.31 96 HIS A N 1
ATOM 724 C CA . HIS A 1 96 ? 3.450 -0.553 -13.608 1.00 98.31 96 HIS A CA 1
ATOM 725 C C . HIS A 1 96 ? 3.478 -1.098 -15.029 1.00 98.31 96 HIS A C 1
ATOM 727 O O . HIS A 1 96 ? 2.881 -0.506 -15.932 1.00 98.31 96 HIS A O 1
ATOM 733 N N . THR A 1 97 ? 4.096 -2.263 -15.210 1.00 97.75 97 THR A N 1
ATOM 734 C CA . THR A 1 97 ? 3.901 -3.111 -16.396 1.00 97.75 97 THR A CA 1
ATOM 735 C C . THR A 1 97 ? 3.880 -4.578 -15.995 1.00 97.75 97 THR A C 1
ATOM 737 O O . THR A 1 97 ? 4.594 -4.966 -15.070 1.00 97.75 97 THR A O 1
ATOM 740 N N . ASP A 1 98 ? 3.106 -5.410 -16.692 1.00 97.50 98 ASP A N 1
ATOM 741 C CA . ASP A 1 98 ? 3.054 -6.843 -16.415 1.00 97.50 98 ASP A CA 1
ATOM 742 C C . ASP A 1 98 ? 2.916 -7.748 -17.647 1.00 97.50 98 ASP A C 1
ATOM 744 O O . ASP A 1 98 ? 2.630 -7.341 -18.773 1.00 97.50 98 ASP A O 1
ATOM 748 N N . SER A 1 99 ? 3.129 -9.038 -17.397 1.00 97.38 99 SER A N 1
ATOM 749 C CA . SER A 1 99 ? 3.022 -10.132 -18.366 1.00 97.38 99 SER A CA 1
ATOM 750 C C . SER A 1 99 ? 1.600 -10.434 -18.858 1.00 97.38 99 SER A C 1
ATOM 752 O O . SER A 1 99 ? 1.453 -11.239 -19.776 1.00 97.38 99 SER A O 1
ATOM 754 N N . MET A 1 100 ? 0.559 -9.811 -18.290 1.00 94.81 100 MET A N 1
ATOM 755 C CA . MET A 1 100 ? -0.794 -9.851 -18.861 1.00 94.81 100 MET A CA 1
ATOM 756 C C . MET A 1 100 ? -0.956 -8.821 -19.990 1.00 94.81 100 MET A C 1
ATOM 758 O O . MET A 1 100 ? -1.985 -8.810 -20.661 1.00 94.81 100 MET A O 1
ATOM 762 N N . GLY A 1 101 ? 0.056 -7.974 -20.210 1.00 94.38 101 GLY A N 1
ATOM 763 C CA . GLY A 1 101 ? 0.018 -6.869 -21.162 1.00 94.38 101 GLY A CA 1
ATOM 764 C C . GLY A 1 101 ? -0.561 -5.587 -20.568 1.00 94.38 101 GLY A C 1
ATOM 765 O O . GLY A 1 101 ? -0.848 -4.660 -21.324 1.00 94.38 101 GLY A O 1
ATOM 766 N N . CYS A 1 102 ? -0.748 -5.515 -19.245 1.00 93.38 102 CYS A N 1
ATOM 767 C CA . CYS A 1 102 ? -1.241 -4.305 -18.603 1.00 93.38 102 CYS A CA 1
ATOM 768 C C . CYS A 1 102 ? -0.076 -3.357 -18.316 1.00 93.38 102 CYS A C 1
ATOM 770 O O . CYS A 1 102 ? 1.015 -3.771 -17.922 1.00 93.38 102 CYS A O 1
ATOM 772 N N . SER A 1 103 ? -0.321 -2.064 -18.497 1.00 95.62 103 SER A N 1
ATOM 773 C CA . SER A 1 103 ? 0.610 -1.002 -18.131 1.00 95.62 103 SER A CA 1
ATOM 774 C C . SER A 1 103 ? -0.165 0.202 -17.631 1.00 95.62 103 SER A C 1
ATOM 776 O O . SER A 1 103 ? -1.208 0.531 -18.199 1.00 95.62 103 SER A O 1
ATOM 778 N N . GLY A 1 104 ? 0.346 0.884 -16.615 1.00 95.50 104 GLY A N 1
ATOM 779 C CA . GLY A 1 104 ? -0.331 2.045 -16.057 1.00 95.50 104 GLY A CA 1
ATOM 780 C C . GLY A 1 104 ? 0.585 2.888 -15.191 1.00 95.50 104 GLY A C 1
ATOM 781 O O . GLY A 1 104 ? 1.500 2.373 -14.558 1.00 95.50 104 GLY A O 1
ATOM 782 N N . ARG A 1 105 ? 0.306 4.187 -15.163 1.00 97.94 105 ARG A N 1
ATOM 783 C CA . ARG A 1 105 ? 0.917 5.147 -14.251 1.00 97.94 105 ARG A CA 1
ATOM 784 C C . ARG A 1 105 ? -0.148 5.587 -13.254 1.00 97.94 105 ARG A C 1
ATOM 786 O O . ARG A 1 105 ? -1.182 6.084 -13.690 1.00 97.94 105 ARG A O 1
ATOM 793 N N . TYR A 1 106 ? 0.085 5.396 -11.960 1.00 98.19 106 TYR A N 1
ATOM 794 C CA . TYR A 1 106 ? -0.896 5.672 -10.902 1.00 98.19 106 TYR A CA 1
ATOM 795 C C . TYR A 1 106 ? -0.215 6.260 -9.662 1.00 98.19 106 TYR A C 1
ATOM 797 O O . TYR A 1 106 ? 0.996 6.104 -9.480 1.00 98.19 106 TYR A O 1
ATOM 805 N N . GLY A 1 107 ? -0.952 6.987 -8.826 1.00 97.94 107 GLY A N 1
ATOM 806 C CA . GLY A 1 107 ? -0.368 7.619 -7.648 1.00 97.94 107 GLY A CA 1
ATOM 807 C C . GLY A 1 107 ? -1.307 8.523 -6.858 1.00 97.94 107 GLY A C 1
ATOM 808 O O . GLY A 1 107 ? -2.484 8.635 -7.157 1.00 97.94 107 GLY A O 1
ATOM 809 N N . ASN A 1 108 ? -0.755 9.208 -5.854 1.00 96.56 108 ASN A N 1
ATOM 810 C CA . ASN A 1 108 ? -1.423 10.275 -5.088 1.00 96.56 108 ASN A CA 1
ATOM 811 C C . ASN A 1 108 ? -2.864 9.983 -4.610 1.00 96.56 108 ASN A C 1
ATOM 813 O O . ASN A 1 108 ? -3.714 10.867 -4.642 1.00 96.56 108 ASN A O 1
ATOM 817 N N . GLY A 1 109 ? -3.117 8.773 -4.130 1.00 95.56 109 GLY A N 1
ATOM 818 C CA . GLY A 1 109 ? -4.406 8.297 -3.636 1.00 95.56 109 GLY A CA 1
ATOM 819 C C . GLY A 1 109 ? -4.804 6.971 -4.274 1.00 95.56 109 GLY A C 1
ATOM 820 O O . GLY A 1 109 ? -5.498 6.176 -3.650 1.00 95.56 109 GLY A O 1
ATOM 821 N N . ASP A 1 110 ? -4.291 6.670 -5.465 1.00 98.69 110 ASP A N 1
ATOM 822 C CA . ASP A 1 110 ? -4.621 5.432 -6.163 1.00 98.69 110 ASP A CA 1
ATOM 823 C C . ASP A 1 110 ? -4.152 4.175 -5.417 1.00 98.69 110 ASP A C 1
ATOM 825 O O . ASP A 1 110 ? -3.080 4.135 -4.797 1.00 98.69 110 ASP A O 1
ATOM 829 N N . THR A 1 111 ? -4.939 3.107 -5.551 1.00 98.56 111 THR A N 1
ATOM 830 C CA . THR A 1 111 ? -4.560 1.751 -5.147 1.00 98.56 111 THR A CA 1
ATOM 831 C C . THR A 1 111 ? -4.602 0.801 -6.338 1.00 98.56 111 THR A C 1
ATOM 833 O O . THR A 1 111 ? -5.596 0.732 -7.060 1.00 98.56 111 THR A O 1
ATOM 836 N N . GLN A 1 112 ? -3.542 0.019 -6.514 1.00 98.31 112 GLN A N 1
ATOM 837 C CA . GLN A 1 112 ? -3.554 -1.161 -7.372 1.00 98.31 112 GLN A CA 1
ATOM 838 C C . GLN A 1 112 ? -3.744 -2.402 -6.501 1.00 98.31 112 GLN A C 1
ATOM 840 O O . GLN A 1 112 ? -2.980 -2.623 -5.564 1.00 98.31 112 GLN A O 1
ATOM 845 N N . TRP A 1 113 ? -4.728 -3.237 -6.829 1.00 98.19 113 TRP A N 1
ATOM 846 C CA . TRP A 1 113 ? -4.913 -4.545 -6.206 1.00 98.19 113 TRP A CA 1
ATOM 847 C C . TRP A 1 113 ? -4.763 -5.639 -7.259 1.00 98.19 113 TRP A C 1
ATOM 849 O O . TRP A 1 113 ? -5.619 -5.796 -8.128 1.00 98.19 113 TRP A O 1
ATOM 859 N N . MET A 1 114 ? -3.678 -6.406 -7.192 1.00 98.06 114 MET A N 1
ATOM 860 C CA . MET A 1 114 ? -3.356 -7.459 -8.149 1.00 98.06 114 MET A CA 1
ATOM 861 C C . MET A 1 114 ? -3.401 -8.835 -7.485 1.00 98.06 114 MET A C 1
ATOM 863 O O . MET A 1 114 ? -2.684 -9.116 -6.532 1.00 98.06 114 MET A O 1
ATOM 867 N N . THR A 1 115 ? -4.192 -9.748 -8.035 1.00 98.31 115 THR A N 1
ATOM 868 C CA . THR A 1 115 ? -4.128 -11.175 -7.719 1.00 98.31 115 THR A CA 1
ATOM 869 C C . THR A 1 115 ? -3.102 -11.840 -8.630 1.00 98.31 115 THR A C 1
ATOM 871 O O . THR A 1 115 ? -3.314 -11.927 -9.838 1.00 98.31 115 THR A O 1
ATOM 874 N N . ALA A 1 116 ? -2.004 -12.359 -8.070 1.00 98.25 116 ALA A N 1
ATOM 875 C CA . ALA A 1 116 ? -0.974 -13.035 -8.862 1.00 98.25 116 ALA A CA 1
ATOM 876 C C . ALA A 1 116 ? -1.400 -14.446 -9.306 1.00 98.25 116 ALA A C 1
ATOM 878 O O . ALA A 1 116 ? -0.975 -14.919 -10.360 1.00 98.25 116 ALA A O 1
ATOM 879 N N . GLY A 1 117 ? -2.216 -15.139 -8.500 1.00 98.19 117 GLY A N 1
ATOM 880 C CA . GLY A 1 117 ? -2.771 -16.455 -8.833 1.00 98.19 117 GLY A CA 1
ATOM 881 C C . GLY A 1 117 ? -1.704 -17.452 -9.300 1.00 98.19 117 GLY A C 1
ATOM 882 O O . GLY A 1 117 ? -0.662 -17.615 -8.660 1.00 98.19 117 GLY A O 1
ATOM 883 N N . LYS A 1 118 ? -1.929 -18.091 -10.454 1.00 98.00 118 LYS A N 1
ATOM 884 C CA . LYS A 1 118 ? -0.994 -19.051 -11.068 1.00 98.00 118 LYS A CA 1
ATOM 885 C C . LYS A 1 118 ? 0.359 -18.458 -11.486 1.00 98.00 118 LYS A C 1
ATOM 887 O O . LYS A 1 118 ? 1.283 -19.239 -11.716 1.00 98.00 118 LYS A O 1
ATOM 892 N N . GLY A 1 119 ? 0.491 -17.134 -11.548 1.00 98.12 119 GLY A N 1
ATOM 893 C CA . GLY A 1 119 ? 1.758 -16.441 -11.751 1.00 98.12 119 GLY A CA 1
ATOM 894 C C . GLY A 1 119 ? 1.635 -15.192 -12.621 1.00 98.12 119 GLY A C 1
ATOM 895 O O . GLY A 1 119 ? 0.985 -15.230 -13.663 1.00 98.12 119 GLY A O 1
ATOM 896 N N . VAL A 1 120 ? 2.325 -14.125 -12.221 1.00 98.06 120 VAL A N 1
ATOM 897 C CA . VAL A 1 120 ? 2.493 -12.885 -12.992 1.00 98.06 120 VAL A CA 1
ATOM 898 C C . VAL A 1 120 ? 3.938 -12.408 -12.855 1.00 98.06 120 VAL A C 1
ATOM 900 O O . VAL A 1 120 ? 4.517 -12.470 -11.770 1.00 98.06 120 VAL A O 1
ATOM 903 N N . GLN A 1 121 ? 4.543 -11.977 -13.960 1.00 98.25 121 GLN A N 1
ATOM 904 C CA . GLN A 1 121 ? 5.777 -11.194 -13.941 1.00 98.25 121 GLN A CA 1
ATOM 905 C C . GLN A 1 121 ? 5.415 -9.728 -14.147 1.00 98.25 121 GLN A C 1
ATOM 907 O O . GLN A 1 121 ? 4.653 -9.420 -15.063 1.00 98.25 121 GLN A O 1
ATOM 912 N N . HIS A 1 122 ? 5.939 -8.846 -13.301 1.00 98.50 122 HIS A N 1
ATOM 913 C CA . HIS A 1 122 ? 5.594 -7.425 -13.321 1.00 98.50 122 HIS A CA 1
ATOM 914 C C . HIS A 1 122 ? 6.736 -6.533 -12.831 1.00 98.50 122 HIS A C 1
ATOM 916 O O . HIS A 1 122 ? 7.731 -7.033 -12.303 1.00 98.50 122 HIS A O 1
ATOM 922 N N . SER A 1 123 ? 6.611 -5.227 -13.046 1.00 98.44 123 SER A N 1
ATOM 923 C CA . SER A 1 123 ? 7.545 -4.201 -12.577 1.00 98.44 123 SER A CA 1
ATOM 924 C C . SER A 1 123 ? 6.794 -3.004 -12.010 1.00 98.44 123 SER A C 1
ATOM 926 O O . SER A 1 123 ? 5.843 -2.559 -12.643 1.00 98.44 123 SER A O 1
ATOM 928 N N . GLU A 1 124 ? 7.309 -2.414 -10.937 1.00 98.38 124 GLU A N 1
ATOM 929 C CA . GLU A 1 124 ? 6.787 -1.203 -10.297 1.00 98.38 124 GLU A CA 1
ATOM 930 C C . GLU A 1 124 ? 7.941 -0.202 -10.128 1.00 98.38 124 GLU A C 1
ATOM 932 O O . GLU A 1 124 ? 8.763 -0.309 -9.215 1.00 98.38 124 GLU A O 1
ATOM 937 N N . LEU A 1 125 ? 8.061 0.747 -11.056 1.00 98.56 125 LEU A N 1
ATOM 938 C CA . LEU A 1 125 ? 9.115 1.766 -11.063 1.00 98.56 125 LEU A CA 1
ATOM 939 C C . LEU A 1 125 ? 8.580 3.099 -10.529 1.00 98.56 125 LEU A C 1
ATOM 941 O O . LEU A 1 125 ? 7.410 3.412 -10.696 1.00 98.56 125 LEU A O 1
ATOM 945 N N . LEU A 1 126 ? 9.435 3.898 -9.895 1.00 98.31 126 LEU A N 1
ATOM 946 C CA . LEU A 1 126 ? 9.092 5.190 -9.300 1.00 98.31 126 LEU A CA 1
ATOM 947 C C . LEU A 1 126 ? 9.697 6.309 -10.165 1.00 98.31 126 LEU A C 1
ATOM 949 O O . LEU A 1 126 ? 10.824 6.739 -9.897 1.00 98.31 126 LEU A O 1
ATOM 953 N N . PRO A 1 127 ? 9.013 6.762 -11.232 1.00 98.19 127 PRO A N 1
ATOM 954 C CA . PRO A 1 127 ? 9.572 7.748 -12.149 1.00 98.19 127 PRO A CA 1
ATOM 955 C C . PRO A 1 127 ? 9.769 9.109 -11.468 1.00 98.19 127 PRO A C 1
ATOM 957 O O . PRO A 1 127 ? 8.850 9.663 -10.860 1.00 98.19 127 PRO A O 1
ATOM 960 N N . LEU A 1 128 ? 10.962 9.691 -11.614 1.00 98.38 128 LEU A N 1
ATOM 961 C CA . LEU A 1 128 ? 11.276 11.029 -11.113 1.00 98.38 128 LEU A CA 1
ATOM 962 C C . LEU A 1 128 ? 10.852 12.076 -12.149 1.00 98.38 128 LEU A C 1
ATOM 964 O O . LEU A 1 128 ? 11.617 12.437 -13.039 1.00 98.38 128 LEU A O 1
ATOM 968 N N . LEU A 1 129 ? 9.599 12.524 -12.061 1.00 97.12 129 LEU A N 1
ATOM 969 C CA . LEU A 1 129 ? 8.981 13.394 -13.071 1.00 97.12 129 LEU A CA 1
ATOM 970 C C . LEU A 1 129 ? 9.280 14.885 -12.879 1.00 97.12 129 LEU A C 1
ATOM 972 O O . LEU A 1 129 ? 9.199 15.654 -13.833 1.00 97.12 129 LEU A O 1
ATOM 976 N N . ASN A 1 130 ? 9.608 15.311 -11.659 1.00 97.62 130 ASN A N 1
ATOM 977 C CA . ASN A 1 130 ? 9.992 16.692 -11.385 1.00 97.62 130 ASN A CA 1
ATOM 978 C C . ASN A 1 130 ? 11.504 16.842 -11.568 1.00 97.62 130 ASN A C 1
ATOM 980 O O . ASN A 1 130 ? 12.260 16.179 -10.859 1.00 97.62 130 ASN A O 1
ATOM 984 N N . MET A 1 131 ? 11.937 17.708 -12.487 1.00 97.81 131 MET A N 1
ATOM 985 C CA . MET A 1 131 ? 13.359 17.921 -12.813 1.00 97.81 131 MET A CA 1
ATOM 986 C C . MET A 1 131 ? 13.998 19.102 -12.064 1.00 97.81 131 MET A C 1
ATOM 988 O O . MET A 1 131 ? 15.215 19.254 -12.067 1.00 97.81 131 MET A O 1
ATOM 992 N N . ASP A 1 132 ? 13.197 19.938 -11.406 1.00 97.44 132 ASP A N 1
ATOM 993 C CA . ASP A 1 132 ? 13.616 21.167 -10.716 1.00 97.44 132 ASP A CA 1
ATOM 994 C C . ASP A 1 132 ? 13.425 21.112 -9.191 1.00 97.44 132 ASP A C 1
ATOM 996 O O . ASP A 1 132 ? 13.942 21.955 -8.457 1.00 97.44 132 ASP A O 1
ATOM 1000 N N . LYS A 1 133 ? 12.694 20.111 -8.694 1.00 97.50 133 LYS A N 1
ATOM 1001 C CA . LYS A 1 133 ? 12.376 19.928 -7.273 1.00 97.50 133 LYS A CA 1
ATOM 1002 C C . LYS A 1 133 ? 12.328 18.443 -6.894 1.00 97.50 133 LYS A C 1
ATOM 1004 O O . LYS A 1 133 ? 12.217 17.596 -7.781 1.00 97.50 133 LYS A O 1
ATOM 1009 N N . PRO A 1 134 ? 12.388 18.112 -5.591 1.00 97.94 134 PRO A N 1
ATOM 1010 C CA . PRO A 1 134 ? 12.298 16.731 -5.130 1.00 97.94 134 PRO A CA 1
ATOM 1011 C C . PRO A 1 134 ? 11.014 16.012 -5.565 1.00 97.94 134 PRO A C 1
ATOM 1013 O O . PRO A 1 134 ? 9.954 16.624 -5.721 1.00 97.94 134 PRO A O 1
ATOM 1016 N N . ASN A 1 135 ? 11.108 14.690 -5.682 1.00 98.12 135 ASN A N 1
ATOM 1017 C CA . ASN A 1 135 ? 10.019 13.773 -6.003 1.00 98.12 135 ASN A CA 1
ATOM 1018 C C . ASN A 1 135 ? 9.650 12.969 -4.740 1.00 98.12 135 ASN A C 1
ATOM 1020 O O . ASN A 1 135 ? 10.290 11.962 -4.439 1.00 98.12 135 ASN A O 1
ATOM 1024 N N . PRO A 1 136 ? 8.664 13.405 -3.939 1.00 96.44 136 PRO A N 1
ATOM 1025 C CA . PRO A 1 136 ? 8.266 12.663 -2.750 1.00 96.44 136 PRO A CA 1
ATOM 1026 C C . PRO A 1 136 ? 7.525 11.377 -3.126 1.00 96.44 136 PRO A C 1
ATOM 1028 O O . PRO A 1 136 ? 6.703 11.366 -4.041 1.00 96.44 136 PRO A O 1
ATOM 1031 N N . HIS A 1 137 ? 7.761 10.322 -2.356 1.00 96.31 137 HIS A N 1
ATOM 1032 C CA . HIS A 1 137 ? 7.036 9.065 -2.427 1.00 96.31 137 HIS A CA 1
ATOM 1033 C C . HIS A 1 137 ? 6.592 8.647 -1.029 1.00 96.31 137 HIS A C 1
ATOM 1035 O O . HIS A 1 137 ? 7.362 8.721 -0.069 1.00 96.31 137 HIS A O 1
ATOM 1041 N N . ALA A 1 138 ? 5.350 8.200 -0.915 1.00 93.56 138 ALA A N 1
ATOM 1042 C CA . ALA A 1 138 ? 4.850 7.523 0.268 1.00 93.56 138 ALA A CA 1
ATOM 1043 C C . ALA A 1 138 ? 3.818 6.491 -0.173 1.00 93.56 138 ALA A C 1
ATOM 1045 O O . ALA A 1 138 ? 2.868 6.854 -0.867 1.00 93.56 138 ALA A O 1
ATOM 1046 N N . GLY A 1 139 ? 3.973 5.237 0.233 1.00 92.75 139 GLY A N 1
ATOM 1047 C CA . GLY A 1 139 ? 3.033 4.194 -0.146 1.00 92.75 139 GLY A CA 1
ATOM 1048 C C . GLY A 1 139 ? 3.190 2.903 0.638 1.00 92.75 139 GLY A C 1
ATOM 1049 O O . GLY A 1 139 ? 4.221 2.647 1.262 1.00 92.75 139 GLY A O 1
ATOM 1050 N N . PHE A 1 140 ? 2.137 2.095 0.613 1.00 94.94 140 PHE A N 1
ATOM 1051 C CA . PHE A 1 140 ? 2.115 0.764 1.199 1.00 94.94 140 PHE A CA 1
ATOM 1052 C C . PHE A 1 140 ? 2.223 -0.299 0.117 1.00 94.94 140 PHE A C 1
ATOM 1054 O O . PHE A 1 140 ? 1.526 -0.221 -0.890 1.00 94.94 140 PHE A O 1
ATOM 1061 N N . GLN A 1 141 ? 3.032 -1.319 0.388 1.00 96.19 141 GLN A N 1
ATOM 1062 C CA . GLN A 1 141 ? 3.005 -2.590 -0.322 1.00 96.19 141 GLN A CA 1
ATOM 1063 C C . GLN A 1 141 ? 2.494 -3.653 0.642 1.00 96.19 141 GLN A C 1
ATOM 1065 O O . GLN A 1 141 ? 3.183 -3.986 1.606 1.00 96.19 141 GLN A O 1
ATOM 1070 N N . ILE A 1 142 ? 1.304 -4.189 0.397 1.00 96.62 142 ILE A N 1
ATOM 1071 C CA . ILE A 1 142 ? 0.681 -5.205 1.252 1.00 96.62 142 ILE A CA 1
ATOM 1072 C C . ILE A 1 142 ? 0.518 -6.482 0.440 1.00 96.62 142 ILE A C 1
ATOM 1074 O O . ILE A 1 142 ? 0.060 -6.422 -0.698 1.00 96.62 142 ILE A O 1
ATOM 1078 N N . TRP A 1 143 ? 0.884 -7.636 0.997 1.00 97.25 143 TRP A N 1
ATOM 1079 C CA . TRP A 1 143 ? 0.616 -8.932 0.380 1.00 97.25 143 TRP A CA 1
ATOM 1080 C C . TRP A 1 143 ? -0.418 -9.713 1.174 1.00 97.25 143 TRP A C 1
ATOM 1082 O O . TRP A 1 143 ? -0.236 -9.976 2.366 1.00 97.25 143 TRP A O 1
ATOM 1092 N N . LEU A 1 144 ? -1.470 -10.134 0.479 1.00 94.69 144 LEU A N 1
ATOM 1093 C CA . LEU A 1 144 ? -2.578 -10.898 1.036 1.00 94.69 144 LEU A CA 1
ATOM 1094 C C . LEU A 1 144 ? -2.543 -12.323 0.487 1.00 94.69 144 LEU A C 1
ATOM 1096 O O . LEU A 1 144 ? -2.456 -12.541 -0.721 1.00 94.69 144 LEU A O 1
ATOM 1100 N N . ASN A 1 145 ? -2.563 -13.317 1.367 1.00 94.62 145 ASN A N 1
ATOM 1101 C CA . ASN A 1 145 ? -2.504 -14.711 0.958 1.00 94.62 145 ASN A CA 1
ATOM 1102 C C . ASN A 1 145 ? -3.801 -15.132 0.255 1.00 94.62 145 ASN A C 1
ATOM 1104 O O . ASN A 1 145 ? -4.890 -14.873 0.757 1.00 94.62 145 ASN A O 1
ATOM 1108 N N . LEU A 1 146 ? -3.690 -15.877 -0.847 1.00 95.00 146 LEU A N 1
ATOM 1109 C CA . LEU A 1 146 ? -4.859 -16.525 -1.445 1.00 95.00 146 LEU A CA 1
ATOM 1110 C C . LEU A 1 146 ? -5.207 -17.814 -0.693 1.00 95.00 146 LEU A C 1
ATOM 1112 O O . LEU A 1 146 ? -4.287 -18.551 -0.294 1.00 95.00 146 LEU A O 1
ATOM 1116 N N . PRO A 1 147 ? -6.500 -18.164 -0.578 1.00 90.06 147 PRO A N 1
ATOM 1117 C CA . PRO A 1 147 ? -6.895 -19.469 -0.067 1.00 90.06 147 PRO A CA 1
ATOM 1118 C C . PRO A 1 147 ? -6.347 -20.575 -0.976 1.00 90.06 147 PRO A C 1
ATOM 1120 O O . PRO A 1 147 ? -6.138 -20.379 -2.173 1.00 90.06 147 PRO A O 1
ATOM 1123 N N . SER A 1 148 ? -6.126 -21.770 -0.418 1.00 93.44 148 SER A N 1
ATOM 1124 C CA . SER A 1 148 ? -5.531 -22.895 -1.161 1.00 93.44 148 SER A CA 1
ATOM 1125 C C . SER A 1 148 ? -6.254 -23.192 -2.482 1.00 93.44 148 SER A C 1
ATOM 1127 O O . SER A 1 148 ? -5.582 -23.431 -3.485 1.00 93.44 148 SER A O 1
ATOM 1129 N N . LYS A 1 149 ? -7.594 -23.097 -2.492 1.00 94.56 149 LYS A N 1
ATOM 1130 C CA . LYS A 1 149 ? -8.447 -23.316 -3.672 1.00 94.56 149 LYS A CA 1
ATOM 1131 C C . LYS A 1 149 ? -8.168 -22.332 -4.823 1.00 94.56 149 LYS A C 1
ATOM 1133 O O . LYS A 1 149 ? -8.327 -22.707 -5.978 1.00 94.56 149 LYS A O 1
ATOM 1138 N N . ASP A 1 150 ? -7.687 -21.124 -4.517 1.00 96.50 150 ASP A N 1
ATOM 1139 C CA . ASP A 1 150 ? -7.518 -20.031 -5.482 1.00 96.50 150 ASP A CA 1
ATOM 1140 C C . ASP A 1 150 ? -6.052 -19.725 -5.819 1.00 96.50 150 ASP A C 1
ATOM 1142 O O . ASP A 1 150 ? -5.775 -18.912 -6.695 1.00 96.50 150 ASP A O 1
ATOM 1146 N N . LYS A 1 151 ? -5.073 -20.413 -5.213 1.00 97.50 151 LYS A N 1
ATOM 1147 C CA . LYS A 1 151 ? -3.639 -20.159 -5.481 1.00 97.50 151 LYS A CA 1
ATOM 1148 C C . LYS A 1 151 ? -3.216 -20.327 -6.944 1.00 97.50 151 LYS A C 1
ATOM 1150 O O . LYS A 1 151 ? -2.125 -19.894 -7.308 1.00 97.50 151 LYS A O 1
ATOM 1155 N N . LEU A 1 152 ? -4.033 -20.987 -7.763 1.00 98.12 152 LEU A N 1
ATOM 1156 C CA . LEU A 1 152 ? -3.799 -21.212 -9.191 1.00 98.12 152 LEU A CA 1
ATOM 1157 C C . LEU A 1 152 ? -4.864 -20.555 -10.085 1.00 98.12 152 LEU A C 1
ATOM 1159 O O . LEU A 1 152 ? -4.957 -20.905 -11.263 1.00 98.12 152 LEU A O 1
ATOM 1163 N N . CYS A 1 153 ? -5.656 -19.611 -9.564 1.00 97.88 153 CYS A N 1
ATOM 1164 C CA . CYS A 1 153 ? -6.571 -18.827 -10.390 1.00 97.88 153 CYS A CA 1
ATOM 1165 C C . CYS A 1 153 ? -5.800 -18.031 -11.469 1.00 97.88 153 CYS A C 1
ATOM 1167 O O . CYS A 1 153 ? -4.586 -17.816 -11.346 1.00 97.88 153 CYS A O 1
ATOM 1169 N N . PRO A 1 154 ? -6.453 -17.614 -12.568 1.00 98.06 154 PRO A N 1
ATOM 1170 C CA . PRO A 1 154 ? -5.860 -16.652 -13.490 1.00 98.06 154 PRO A CA 1
ATOM 1171 C C . PRO A 1 154 ? -5.461 -15.362 -12.753 1.00 98.06 154 PRO A C 1
ATOM 1173 O O . PRO A 1 154 ? -6.202 -14.941 -11.865 1.00 98.06 154 PRO A O 1
ATOM 1176 N N . PRO A 1 155 ? -4.328 -14.727 -13.102 1.00 97.94 155 PRO A N 1
ATOM 1177 C CA . PRO A 1 155 ? -3.998 -13.430 -12.537 1.00 97.94 155 PRO A CA 1
ATOM 1178 C C . PRO A 1 155 ? -5.052 -12.392 -12.944 1.00 97.94 155 PRO A C 1
ATOM 1180 O O . PRO A 1 155 ? -5.651 -12.493 -14.017 1.00 97.94 155 PRO A O 1
ATOM 1183 N N . ALA A 1 156 ? -5.287 -11.419 -12.074 1.00 96.62 156 ALA A N 1
ATOM 1184 C CA . ALA A 1 156 ? -6.268 -10.359 -12.274 1.00 96.62 156 ALA A CA 1
ATOM 1185 C C . ALA A 1 156 ? -5.809 -9.088 -11.558 1.00 96.62 156 ALA A C 1
ATOM 1187 O O . ALA A 1 156 ? -5.023 -9.161 -10.615 1.00 96.62 156 ALA A O 1
ATOM 1188 N N . PHE A 1 157 ? -6.320 -7.930 -11.968 1.00 92.31 157 PHE A N 1
ATOM 1189 C CA . PHE A 1 157 ? -6.065 -6.668 -11.280 1.00 92.31 157 PHE A CA 1
ATOM 1190 C C . PHE A 1 157 ? -7.344 -5.836 -11.177 1.00 92.31 157 PHE A C 1
ATOM 1192 O O . PHE A 1 157 ? -8.245 -5.953 -12.008 1.00 92.31 157 PHE A O 1
ATOM 1199 N N . ALA A 1 158 ? -7.397 -4.984 -10.161 1.00 95.81 158 ALA A N 1
ATOM 1200 C CA . ALA A 1 158 ? -8.386 -3.936 -10.000 1.00 95.81 158 ALA A CA 1
ATOM 1201 C C . ALA A 1 158 ? -7.661 -2.628 -9.663 1.00 95.81 158 ALA A C 1
ATOM 1203 O O . ALA A 1 158 ? -6.785 -2.600 -8.797 1.00 95.81 158 ALA A O 1
ATOM 1204 N N . MET A 1 159 ? -8.019 -1.555 -10.369 1.00 97.31 159 MET A N 1
ATOM 1205 C CA . MET A 1 159 ? -7.542 -0.208 -10.062 1.00 97.31 159 MET A CA 1
ATOM 1206 C C . MET A 1 159 ? -8.600 0.523 -9.260 1.00 97.31 159 MET A C 1
ATOM 1208 O O . MET A 1 159 ? -9.743 0.654 -9.701 1.00 97.31 159 MET A O 1
ATOM 1212 N N . PHE A 1 160 ? -8.209 1.003 -8.090 1.00 97.75 160 PHE A N 1
ATOM 1213 C CA . PHE A 1 160 ? -9.018 1.875 -7.259 1.00 97.75 160 PHE A CA 1
ATOM 1214 C C . PHE A 1 160 ? -8.435 3.275 -7.400 1.00 97.75 160 PHE A C 1
ATOM 1216 O O . PHE A 1 160 ? -7.520 3.659 -6.673 1.00 97.75 160 PHE A O 1
ATOM 1223 N N . TRP A 1 161 ? -8.924 3.999 -8.402 1.00 98.19 161 TRP A N 1
ATOM 1224 C CA . TRP A 1 161 ? -8.551 5.394 -8.618 1.00 98.19 161 TRP A CA 1
ATOM 1225 C C . TRP A 1 161 ? -9.004 6.241 -7.428 1.00 98.19 161 TRP A C 1
ATOM 1227 O O . TRP A 1 161 ? -10.065 5.965 -6.851 1.00 98.19 161 TRP A O 1
ATOM 1237 N N . ASP A 1 162 ? -8.217 7.243 -7.041 1.00 98.19 162 ASP A N 1
ATOM 1238 C CA . ASP A 1 162 ? -8.503 8.090 -5.878 1.00 98.19 162 ASP A CA 1
ATOM 1239 C C . ASP A 1 162 ? -9.923 8.670 -5.925 1.00 98.19 162 ASP A C 1
ATOM 1241 O O . ASP A 1 162 ? -10.652 8.626 -4.934 1.00 98.19 162 ASP A O 1
ATOM 1245 N N . GLU A 1 163 ? -10.367 9.117 -7.104 1.00 97.62 163 GLU A N 1
ATOM 1246 C CA . GLU A 1 163 ? -11.673 9.752 -7.299 1.00 97.62 163 GLU A CA 1
ATOM 1247 C C . GLU A 1 163 ? -12.850 8.790 -7.101 1.00 97.62 163 GLU A C 1
ATOM 1249 O O . GLU A 1 163 ? -13.969 9.223 -6.821 1.00 97.62 163 GLU A O 1
ATOM 1254 N N . ALA A 1 164 ? -12.610 7.487 -7.264 1.00 97.56 164 ALA A N 1
ATOM 1255 C CA . ALA A 1 164 ? -13.602 6.438 -7.053 1.00 97.56 164 ALA A CA 1
ATOM 1256 C C . ALA A 1 164 ? -13.481 5.788 -5.668 1.00 97.56 164 ALA A C 1
ATOM 1258 O O . ALA A 1 164 ? -14.425 5.141 -5.207 1.00 97.56 164 ALA A O 1
ATOM 1259 N N . THR A 1 165 ? -12.331 5.933 -5.007 1.00 97.75 165 THR A N 1
ATOM 1260 C CA . THR A 1 165 ? -12.081 5.324 -3.705 1.00 97.75 165 THR A CA 1
ATOM 1261 C C . THR A 1 165 ? -12.867 6.070 -2.626 1.00 97.75 165 THR A C 1
ATOM 1263 O O . THR A 1 165 ? -12.741 7.288 -2.489 1.00 97.75 165 THR A O 1
ATOM 1266 N N . PRO A 1 166 ? -13.682 5.373 -1.819 1.00 97.94 166 PRO A N 1
ATOM 1267 C CA . PRO A 1 166 ? -14.445 6.028 -0.773 1.00 97.94 166 PRO A CA 1
ATOM 1268 C C . PRO A 1 166 ? -13.547 6.546 0.352 1.00 97.94 166 PRO A C 1
ATOM 1270 O O . PRO A 1 166 ? -12.633 5.869 0.833 1.00 97.94 166 PRO A O 1
ATOM 1273 N N . TYR A 1 167 ? -13.894 7.738 0.831 1.00 96.69 167 TYR A N 1
ATOM 1274 C CA . TYR A 1 167 ? -13.279 8.367 1.988 1.00 96.69 167 TYR A CA 1
ATOM 1275 C C . TYR A 1 167 ? -14.310 8.640 3.078 1.00 96.69 167 TYR A C 1
ATOM 1277 O O . TYR A 1 167 ? -15.409 9.119 2.803 1.00 96.69 167 TYR A O 1
ATOM 1285 N N . VAL A 1 168 ? -13.925 8.387 4.327 1.00 96.38 168 VAL A N 1
ATOM 1286 C CA . VAL A 1 168 ? -14.725 8.687 5.519 1.00 96.38 168 VAL A CA 1
ATOM 1287 C C . VAL A 1 168 ? -14.045 9.781 6.331 1.00 96.38 168 VAL A C 1
ATOM 1289 O O . VAL A 1 168 ? -12.832 9.754 6.542 1.00 96.38 168 VAL A O 1
ATOM 1292 N N . THR A 1 169 ? -14.841 10.726 6.823 1.00 96.19 169 THR A N 1
ATOM 1293 C CA . THR A 1 169 ? -14.399 11.756 7.766 1.00 96.19 169 THR A CA 1
ATOM 1294 C C . THR A 1 169 ? -14.916 11.414 9.157 1.00 96.19 169 THR A C 1
ATOM 1296 O O . THR A 1 169 ? -16.124 11.392 9.382 1.00 96.19 169 THR A O 1
ATOM 1299 N N . LEU A 1 170 ? -14.006 11.168 10.097 1.00 86.25 170 LEU A N 1
ATOM 1300 C CA . LEU A 1 170 ? -14.329 10.908 11.498 1.00 86.25 170 LEU A CA 1
ATOM 1301 C C . LEU A 1 170 ? -14.127 12.192 12.299 1.00 86.25 170 LEU A C 1
ATOM 1303 O O . LEU A 1 170 ? -13.004 12.682 12.416 1.00 86.25 170 LEU A O 1
ATOM 1307 N N . ASN A 1 171 ? -15.212 12.749 12.830 1.00 90.94 171 ASN A N 1
ATOM 1308 C CA . ASN A 1 171 ? -15.179 14.019 13.550 1.00 90.94 171 ASN A CA 1
ATOM 1309 C C . ASN A 1 171 ? -14.876 13.809 15.036 1.00 90.94 171 ASN A C 1
ATOM 1311 O O . ASN A 1 171 ? -15.527 13.003 15.700 1.00 90.94 171 ASN A O 1
ATOM 1315 N N . ASP A 1 172 ? -13.945 14.594 15.566 1.00 83.38 172 ASP A N 1
ATOM 1316 C CA . ASP A 1 172 ? -13.706 14.727 16.997 1.00 83.38 172 ASP A CA 1
ATOM 1317 C C . ASP A 1 172 ? -14.431 15.974 17.507 1.00 83.38 172 ASP A C 1
ATOM 1319 O O . ASP A 1 172 ? -13.975 17.107 17.334 1.00 83.38 172 ASP A O 1
ATOM 1323 N N . ALA A 1 173 ? -15.581 15.765 18.146 1.00 84.38 173 ALA A N 1
ATOM 1324 C CA . ALA A 1 173 ? -16.394 16.856 18.671 1.00 84.38 173 ALA A CA 1
ATOM 1325 C C . ALA A 1 173 ? -15.675 17.680 19.755 1.00 84.38 173 ALA A C 1
ATOM 1327 O O . ALA A 1 173 ? -15.989 18.857 19.917 1.00 84.38 173 ALA A O 1
ATOM 1328 N N . ALA A 1 174 ? -14.723 17.092 20.490 1.00 80.38 174 ALA A N 1
ATOM 1329 C CA . ALA A 1 174 ? -14.032 17.783 21.575 1.00 80.38 174 ALA A CA 1
ATOM 1330 C C . ALA A 1 174 ? -12.971 18.758 21.047 1.00 80.38 174 ALA A C 1
ATOM 1332 O O . ALA A 1 174 ? -12.846 19.868 21.563 1.00 80.38 174 ALA A O 1
ATOM 1333 N N . SER A 1 175 ? -12.221 18.363 20.015 1.00 80.88 175 SER A N 1
ATOM 1334 C CA . SER A 1 175 ? -11.194 19.220 19.407 1.00 80.88 175 SER A CA 1
ATOM 1335 C C . SER A 1 175 ? -11.704 20.064 18.235 1.00 80.88 175 SER A C 1
ATOM 1337 O O . SER A 1 175 ? -11.021 21.003 17.823 1.00 80.88 175 SER A O 1
ATOM 1339 N N . GLY A 1 176 ? -12.872 19.735 17.671 1.00 91.06 176 GLY A N 1
ATOM 1340 C CA . GLY A 1 176 ? -13.392 20.343 16.441 1.00 91.06 176 GLY A CA 1
ATOM 1341 C C . GLY A 1 176 ? -12.604 19.953 15.183 1.00 91.06 176 GLY A C 1
ATOM 1342 O O . GLY A 1 176 ? -12.795 20.557 14.128 1.00 91.06 176 GLY A O 1
ATOM 1343 N N . LYS A 1 177 ? -11.699 18.973 15.288 1.00 86.62 177 LYS A N 1
ATOM 1344 C CA . LYS A 1 177 ? -10.884 18.450 14.183 1.00 86.62 177 LYS A CA 1
ATOM 1345 C C . LYS A 1 177 ? -11.507 17.174 13.621 1.00 86.62 177 LYS A C 1
ATOM 1347 O O . LYS A 1 177 ? -12.424 16.600 14.208 1.00 86.62 177 LYS A O 1
ATOM 1352 N N . SER A 1 178 ? -10.988 16.698 12.495 1.00 86.88 178 SER A N 1
ATOM 1353 C CA . SER A 1 178 ? -11.440 15.444 11.899 1.00 86.88 178 SER A CA 1
ATOM 1354 C C . SER A 1 178 ? -10.296 14.627 11.310 1.00 86.88 178 SER A C 1
ATOM 1356 O O . SER A 1 178 ? -9.345 15.170 10.748 1.00 86.88 178 SER A O 1
ATOM 1358 N N . ALA A 1 179 ? -10.397 13.306 11.442 1.00 85.19 179 ALA A N 1
ATOM 1359 C CA . ALA A 1 179 ? -9.531 12.363 10.753 1.00 85.19 179 ALA A CA 1
ATOM 1360 C C . ALA A 1 179 ? -10.135 11.980 9.398 1.00 85.19 179 ALA A C 1
ATOM 1362 O O . ALA A 1 179 ? -11.352 11.837 9.270 1.00 85.19 179 ALA A O 1
ATOM 1363 N N . LYS A 1 180 ? -9.275 11.763 8.402 1.00 92.06 180 LYS A N 1
ATOM 1364 C CA . LYS A 1 180 ? -9.653 11.249 7.080 1.00 92.06 180 LYS A CA 1
ATOM 1365 C C . LYS A 1 180 ? -9.253 9.779 6.983 1.00 92.06 180 LYS A C 1
ATOM 1367 O O . LYS A 1 180 ? -8.125 9.431 7.329 1.00 92.06 180 LYS A O 1
ATOM 1372 N N . VAL A 1 181 ? -10.155 8.931 6.504 1.00 92.88 181 VAL A N 1
ATOM 1373 C CA . VAL A 1 181 ? -9.921 7.498 6.294 1.00 92.88 181 VAL A CA 1
ATOM 1374 C C . VAL A 1 181 ? -10.148 7.162 4.830 1.00 92.88 181 VAL A C 1
ATOM 1376 O O . VAL A 1 181 ? -11.249 7.360 4.328 1.00 92.88 181 VAL A O 1
ATOM 1379 N N . GLN A 1 182 ? -9.124 6.650 4.154 1.00 95.50 182 GLN A N 1
ATOM 1380 C CA . GLN A 1 182 ? -9.268 5.990 2.860 1.00 95.50 182 GLN A CA 1
ATOM 1381 C C . GLN A 1 182 ? -9.732 4.552 3.082 1.00 95.50 182 GLN A C 1
ATOM 1383 O O . GLN A 1 182 ? -9.081 3.808 3.822 1.00 95.50 182 GLN A O 1
ATOM 1388 N N . VAL A 1 183 ? -10.832 4.155 2.446 1.00 96.62 183 VAL A N 1
ATOM 1389 C CA . VAL A 1 183 ? -11.448 2.839 2.644 1.00 96.62 183 VAL A CA 1
ATOM 1390 C C . VAL A 1 183 ? -11.126 1.938 1.446 1.00 96.62 183 VAL A C 1
ATOM 1392 O O . VAL A 1 183 ? -11.873 1.892 0.472 1.00 96.62 183 VAL A O 1
ATOM 1395 N N . VAL A 1 184 ? -9.989 1.233 1.515 1.00 96.69 184 VAL A N 1
ATOM 1396 C CA . VAL A 1 184 ? -9.523 0.318 0.450 1.00 96.69 184 VAL A CA 1
ATOM 1397 C C . VAL A 1 184 ? -10.241 -1.031 0.532 1.00 96.69 184 VAL A C 1
ATOM 1399 O O . VAL A 1 184 ? -10.678 -1.564 -0.480 1.00 96.69 184 VAL A O 1
ATOM 1402 N N . ALA A 1 185 ? -10.403 -1.573 1.739 1.00 95.31 185 ALA A N 1
ATOM 1403 C CA . ALA A 1 185 ? -11.201 -2.770 2.007 1.00 95.31 185 ALA A CA 1
ATOM 1404 C C . ALA A 1 185 ? -11.921 -2.630 3.351 1.00 95.31 185 ALA A C 1
ATOM 1406 O O . ALA A 1 185 ? -11.444 -1.907 4.227 1.00 95.31 185 ALA A O 1
ATOM 1407 N N . GLY A 1 186 ? -13.024 -3.359 3.525 1.00 90.75 186 GLY A N 1
ATOM 1408 C CA . GLY A 1 186 ? -13.848 -3.340 4.735 1.00 90.75 186 GLY A CA 1
ATOM 1409 C C . GLY A 1 186 ? -14.683 -2.065 4.844 1.00 90.75 186 GLY A C 1
ATOM 1410 O O . GLY A 1 186 ? -14.141 -0.965 4.914 1.00 90.75 186 GLY A O 1
ATOM 1411 N N . ALA A 1 187 ? -16.009 -2.204 4.855 1.00 90.94 187 ALA A N 1
ATOM 1412 C CA . ALA A 1 187 ? -16.907 -1.057 4.947 1.00 90.94 187 ALA A CA 1
ATOM 1413 C C . ALA A 1 187 ? -16.716 -0.282 6.262 1.00 90.94 187 ALA A C 1
ATOM 1415 O O . ALA A 1 187 ? -16.493 -0.871 7.322 1.00 90.94 187 ALA A O 1
ATOM 1416 N N . LEU A 1 188 ? -16.845 1.043 6.198 1.00 88.06 188 LEU A N 1
ATOM 1417 C CA . LEU A 1 188 ? -16.689 1.938 7.347 1.00 88.06 188 LEU A CA 1
ATOM 1418 C C . LEU A 1 188 ? -17.732 3.053 7.279 1.00 88.06 188 LEU A C 1
ATOM 1420 O O . LEU A 1 188 ? -17.828 3.724 6.260 1.00 88.06 188 LEU A O 1
ATOM 1424 N N . GLU A 1 189 ? -18.508 3.261 8.349 1.00 90.25 189 GLU A N 1
ATOM 1425 C CA . GLU A 1 189 ? -19.519 4.339 8.437 1.00 90.25 189 GLU A CA 1
ATOM 1426 C C . GLU A 1 189 ? -20.454 4.418 7.205 1.00 90.25 189 GLU A C 1
ATOM 1428 O O . GLU A 1 189 ? -20.786 5.491 6.707 1.00 90.25 189 GLU A O 1
ATOM 1433 N N . GLY A 1 190 ? -20.851 3.259 6.663 1.00 89.69 190 GLY A N 1
ATOM 1434 C CA . GLY A 1 190 ? -21.704 3.157 5.469 1.00 89.69 190 GLY A CA 1
ATOM 1435 C C . GLY A 1 190 ? -20.979 3.332 4.127 1.00 89.69 190 GLY A C 1
ATOM 1436 O O . GLY A 1 190 ? -21.568 3.055 3.082 1.00 89.69 190 GLY A O 1
ATOM 1437 N N . ALA A 1 191 ? -19.703 3.720 4.126 1.00 94.81 191 ALA A N 1
ATOM 1438 C CA . ALA A 1 191 ? -18.881 3.746 2.925 1.00 94.81 191 ALA A CA 1
ATOM 1439 C C . ALA A 1 191 ? -18.510 2.315 2.506 1.00 94.81 191 ALA A C 1
ATOM 1441 O O . ALA A 1 191 ? -17.891 1.570 3.269 1.00 94.81 191 ALA A O 1
ATOM 1442 N N . THR A 1 192 ? -18.905 1.934 1.290 1.00 95.31 192 THR A N 1
ATOM 1443 C CA . THR A 1 192 ? -18.647 0.604 0.718 1.00 95.31 192 THR A CA 1
ATOM 1444 C C . THR A 1 192 ? -17.424 0.674 -0.198 1.00 95.31 192 THR A C 1
ATOM 1446 O O . THR A 1 192 ? -17.463 1.476 -1.132 1.00 95.31 192 THR A O 1
ATOM 1449 N N . PRO A 1 193 ? -16.358 -0.119 0.038 1.00 94.69 193 PRO A N 1
ATOM 1450 C CA . PRO A 1 193 ? -15.160 -0.120 -0.803 1.00 94.69 193 PRO A CA 1
ATOM 1451 C C . PRO A 1 193 ? -15.455 -0.618 -2.223 1.00 94.69 193 PRO A C 1
ATOM 1453 O O . PRO A 1 193 ? -16.469 -1.274 -2.475 1.00 94.69 193 PRO A O 1
ATOM 1456 N N . LEU A 1 194 ? -14.536 -0.341 -3.148 1.00 97.50 194 LEU A N 1
ATOM 1457 C CA . LEU A 1 194 ? -14.560 -0.954 -4.475 1.00 97.50 194 LEU A CA 1
ATOM 1458 C C . LEU A 1 194 ? -14.318 -2.468 -4.366 1.00 97.50 194 LEU A C 1
ATOM 1460 O O . LEU A 1 194 ? -13.674 -2.949 -3.432 1.00 97.50 194 LEU A O 1
ATOM 1464 N N . ALA A 1 195 ? -14.852 -3.229 -5.322 1.00 97.38 195 ALA A N 1
ATOM 1465 C CA . ALA A 1 195 ? -14.709 -4.679 -5.318 1.00 97.38 195 ALA A CA 1
ATOM 1466 C C . ALA A 1 195 ? -13.244 -5.081 -5.590 1.00 97.38 195 ALA A C 1
ATOM 1468 O O . ALA A 1 195 ? -12.674 -4.620 -6.585 1.00 97.38 195 ALA A O 1
ATOM 1469 N N . PRO A 1 196 ? -12.634 -5.947 -4.759 1.00 96.50 196 PRO A N 1
ATOM 1470 C CA . PRO A 1 196 ? -11.313 -6.500 -5.043 1.00 96.50 196 PRO A CA 1
ATOM 1471 C C . PRO A 1 196 ? -11.383 -7.471 -6.237 1.00 96.50 196 PRO A C 1
ATOM 1473 O O . PRO A 1 196 ? -12.477 -7.798 -6.715 1.00 96.50 196 PRO A O 1
ATOM 1476 N N . PRO A 1 197 ? -10.239 -7.979 -6.733 1.00 96.31 197 PRO A N 1
ATOM 1477 C CA . PRO A 1 197 ? -10.250 -9.005 -7.768 1.00 96.31 197 PRO A CA 1
ATOM 1478 C C . PRO A 1 197 ? -11.089 -10.246 -7.372 1.00 96.31 197 PRO A C 1
ATOM 1480 O O . PRO A 1 197 ? -11.146 -10.592 -6.190 1.00 96.31 197 PRO A O 1
ATOM 1483 N N . PRO A 1 198 ? -11.699 -10.976 -8.328 1.00 93.44 198 PRO A N 1
ATOM 1484 C CA . PRO A 1 198 ? -12.733 -11.983 -8.035 1.00 93.44 198 PRO A CA 1
ATOM 1485 C C . PRO A 1 198 ? -12.332 -13.131 -7.095 1.00 93.44 198 PRO A C 1
ATOM 1487 O O . PRO A 1 198 ? -13.184 -13.674 -6.401 1.00 93.44 198 PRO A O 1
ATOM 1490 N N . ASN A 1 199 ? -11.055 -13.523 -7.086 1.00 95.62 199 ASN A N 1
ATOM 1491 C CA . ASN A 1 199 ? -10.529 -14.615 -6.254 1.00 95.62 199 ASN A CA 1
ATOM 1492 C C . ASN A 1 199 ? -9.820 -14.113 -4.989 1.00 95.62 199 ASN A C 1
ATOM 1494 O O . ASN A 1 199 ? -9.146 -14.893 -4.315 1.00 95.62 199 ASN A O 1
ATOM 1498 N N . SER A 1 200 ? -9.922 -12.816 -4.699 1.00 95.06 200 SER A N 1
ATOM 1499 C CA . SER A 1 200 ? -9.285 -12.218 -3.537 1.00 95.06 200 SER A CA 1
ATOM 1500 C C . SER A 1 200 ? -9.792 -12.841 -2.244 1.00 95.06 200 SER A C 1
ATOM 1502 O O . SER A 1 200 ? -10.984 -13.122 -2.109 1.00 95.06 200 SER A O 1
ATOM 1504 N N . TRP A 1 201 ? -8.923 -12.965 -1.238 1.00 90.56 201 TRP A N 1
ATOM 1505 C CA . TRP A 1 201 ? -9.385 -13.292 0.114 1.00 90.56 201 TRP A CA 1
ATOM 1506 C C . TRP A 1 201 ? -10.388 -12.245 0.632 1.00 90.56 201 TRP A C 1
ATOM 1508 O O . TRP A 1 201 ? -11.312 -12.582 1.371 1.00 90.56 201 TRP A O 1
ATOM 1518 N N . ALA A 1 202 ? -10.264 -10.991 0.185 1.00 91.81 202 ALA A N 1
ATOM 1519 C CA . ALA A 1 202 ? -11.183 -9.906 0.515 1.00 91.81 202 ALA A CA 1
ATOM 1520 C C . ALA A 1 202 ? -12.517 -9.942 -0.251 1.00 91.81 202 ALA A C 1
ATOM 1522 O O . ALA A 1 202 ? -13.415 -9.173 0.081 1.00 91.81 202 ALA A O 1
ATOM 1523 N N . ALA A 1 203 ? -12.665 -10.802 -1.267 1.00 91.94 203 ALA A N 1
ATOM 1524 C CA . ALA A 1 203 ? -13.906 -10.908 -2.036 1.00 91.94 203 ALA A CA 1
ATOM 1525 C C . ALA A 1 203 ? -15.021 -11.635 -1.263 1.00 91.94 203 ALA A C 1
ATOM 1527 O O . ALA A 1 203 ? -16.202 -11.440 -1.554 1.00 91.94 203 ALA A O 1
ATOM 1528 N N . GLU A 1 204 ? -14.669 -12.461 -0.273 1.00 90.00 204 GLU A N 1
ATOM 1529 C CA . GLU A 1 204 ? -15.647 -13.134 0.581 1.00 90.00 204 GLU A CA 1
ATOM 1530 C C . GLU A 1 204 ? -15.927 -12.304 1.842 1.00 90.00 204 GLU A C 1
ATOM 1532 O O . GLU A 1 204 ? -15.077 -12.181 2.721 1.00 90.00 204 GLU A O 1
ATOM 1537 N N . ASP A 1 205 ? -17.147 -11.767 1.960 1.00 85.94 205 ASP A N 1
ATOM 1538 C CA . ASP A 1 205 ? -17.551 -10.890 3.075 1.00 85.94 205 ASP A CA 1
ATOM 1539 C C . ASP A 1 205 ? -17.340 -11.530 4.460 1.00 85.94 205 ASP A C 1
ATOM 1541 O O . ASP A 1 205 ? -16.977 -10.853 5.421 1.00 85.94 205 ASP A O 1
ATOM 1545 N N . ALA A 1 206 ? -17.490 -12.855 4.547 1.00 85.88 206 ALA A N 1
ATOM 1546 C CA . ALA A 1 206 ? -17.279 -13.626 5.770 1.00 85.88 206 ALA A CA 1
ATOM 1547 C C . ALA A 1 206 ? -15.835 -13.563 6.304 1.00 85.88 206 ALA A C 1
ATOM 1549 O O . ALA A 1 206 ? -15.615 -13.857 7.477 1.00 85.88 206 ALA A O 1
ATOM 1550 N N . ASN A 1 207 ? -14.862 -13.174 5.472 1.00 86.88 207 ASN A N 1
ATOM 1551 C CA . ASN A 1 207 ? -13.465 -13.013 5.873 1.00 86.88 207 ASN A CA 1
ATOM 1552 C C . ASN A 1 207 ? -13.179 -11.664 6.552 1.00 86.88 207 ASN A C 1
ATOM 1554 O O . ASN A 1 207 ? -12.091 -11.478 7.091 1.00 86.88 207 ASN A O 1
ATOM 1558 N N . ASP A 1 208 ? -14.138 -10.732 6.525 1.00 87.44 208 ASP A N 1
ATOM 1559 C CA . ASP A 1 208 ? -14.104 -9.455 7.247 1.00 87.44 208 ASP A CA 1
ATOM 1560 C C . ASP A 1 208 ? -12.884 -8.558 6.964 1.00 87.44 208 ASP A C 1
ATOM 1562 O O . ASP A 1 208 ? -12.509 -7.752 7.806 1.00 87.44 208 ASP A O 1
ATOM 1566 N N . VAL A 1 209 ? -12.262 -8.676 5.784 1.00 90.00 209 VAL A N 1
ATOM 1567 C CA . VAL A 1 209 ? -11.021 -7.963 5.419 1.00 90.00 209 VAL A CA 1
ATOM 1568 C C . VAL A 1 209 ? -11.180 -6.444 5.477 1.00 90.00 209 VAL A C 1
ATOM 1570 O O . VAL A 1 209 ? -12.101 -5.893 4.878 1.00 90.00 209 VAL A O 1
ATOM 1573 N N . ALA A 1 210 ? -10.230 -5.763 6.128 1.00 90.75 210 ALA A N 1
ATOM 1574 C CA . ALA A 1 210 ? -10.198 -4.313 6.257 1.00 90.75 210 ALA A CA 1
ATOM 1575 C C . ALA A 1 210 ? -8.796 -3.757 5.979 1.00 90.75 210 ALA A C 1
ATOM 1577 O O . ALA A 1 210 ? -7.797 -4.195 6.546 1.00 90.75 210 ALA A O 1
ATOM 1578 N N . ILE A 1 211 ? -8.722 -2.751 5.110 1.00 95.44 211 ILE A N 1
ATOM 1579 C CA . ILE A 1 211 ? -7.492 -2.015 4.805 1.00 95.44 211 ILE A CA 1
ATOM 1580 C C . ILE A 1 211 ? -7.866 -0.539 4.790 1.00 95.44 211 ILE A C 1
ATOM 1582 O O . ILE A 1 211 ? -8.547 -0.073 3.874 1.00 95.44 211 ILE A O 1
ATOM 1586 N N . TRP A 1 212 ? -7.443 0.187 5.827 1.00 94.75 212 TRP A N 1
ATOM 1587 C CA . TRP A 1 212 ? -7.780 1.593 6.013 1.00 94.75 212 TRP A CA 1
ATOM 1588 C C . TRP A 1 212 ? -6.517 2.443 6.124 1.00 94.75 212 TRP A C 1
ATOM 1590 O O . TRP A 1 212 ? -5.677 2.242 7.000 1.00 94.75 212 TRP A O 1
ATOM 1600 N N . VAL A 1 213 ? -6.385 3.455 5.270 1.00 93.56 213 VAL A N 1
ATOM 1601 C CA . VAL A 1 213 ? -5.319 4.453 5.429 1.00 93.56 213 VAL A CA 1
ATOM 1602 C C . VAL A 1 213 ? -5.899 5.626 6.195 1.00 93.56 213 VAL A C 1
ATOM 1604 O O . VAL A 1 213 ? -6.741 6.363 5.686 1.00 93.56 213 VAL A O 1
ATOM 1607 N N . VAL A 1 214 ? -5.477 5.780 7.447 1.00 87.31 214 VAL A N 1
ATOM 1608 C CA . VAL A 1 214 ? -6.020 6.788 8.357 1.00 87.31 214 VAL A CA 1
ATOM 1609 C C . VAL A 1 214 ? -5.034 7.954 8.465 1.00 87.31 214 VAL A C 1
ATOM 1611 O O . VAL A 1 214 ? -3.822 7.778 8.560 1.00 87.31 214 VAL A O 1
ATOM 1614 N N . THR A 1 215 ? -5.548 9.177 8.408 1.00 88.00 215 THR A N 1
ATOM 1615 C CA . THR A 1 215 ? -4.791 10.408 8.650 1.00 88.00 215 THR A CA 1
ATOM 1616 C C . THR A 1 215 ? -5.487 11.169 9.765 1.00 88.00 215 THR A C 1
ATOM 1618 O O . THR A 1 215 ? -6.621 11.613 9.595 1.00 88.00 215 THR A O 1
ATOM 1621 N N . ILE A 1 216 ? -4.816 11.302 10.908 1.00 83.12 216 ILE A N 1
ATOM 1622 C CA . ILE A 1 216 ? -5.363 11.919 12.122 1.00 83.12 216 ILE A CA 1
ATOM 1623 C C . ILE A 1 216 ? -4.561 13.190 12.412 1.00 83.12 216 ILE A C 1
ATOM 1625 O O . ILE A 1 216 ? -3.360 13.077 12.640 1.00 83.12 216 ILE A O 1
ATOM 1629 N N . PRO A 1 217 ? -5.174 14.387 12.412 1.00 81.06 217 PRO A N 1
ATOM 1630 C CA . PRO A 1 217 ? -4.487 15.607 12.822 1.00 81.06 217 PRO A CA 1
ATOM 1631 C C . PRO A 1 217 ? -4.008 15.542 14.274 1.00 81.06 217 PRO A C 1
ATOM 1633 O O . PRO A 1 217 ? -4.624 14.883 15.111 1.00 81.06 217 PRO A O 1
ATOM 1636 N N . ASP A 1 218 ? -2.965 16.301 14.603 1.00 78.69 218 ASP A N 1
ATOM 1637 C CA . ASP A 1 218 ? -2.502 16.406 15.987 1.00 78.69 218 ASP A CA 1
ATOM 1638 C C . ASP A 1 218 ? -3.625 16.880 16.933 1.00 78.69 218 ASP A C 1
ATOM 1640 O O . ASP A 1 218 ? -4.449 17.732 16.578 1.00 78.69 218 ASP A O 1
ATOM 1644 N N . GLY A 1 219 ? -3.687 16.303 18.132 1.00 76.44 219 GLY A N 1
ATOM 1645 C CA . GLY A 1 219 ? -4.739 16.554 19.122 1.00 76.44 219 GLY A CA 1
ATOM 1646 C C . GLY A 1 219 ? -6.154 16.108 18.721 1.00 76.44 219 GLY A C 1
ATOM 1647 O O . GLY A 1 219 ? -7.104 16.499 19.394 1.00 76.44 219 GLY A O 1
ATOM 1648 N N . CYS A 1 220 ? -6.319 15.336 17.641 1.00 78.75 220 CYS A N 1
ATOM 1649 C CA . CYS A 1 220 ? -7.599 14.746 17.246 1.00 78.75 220 CYS A CA 1
ATOM 1650 C C . CYS A 1 220 ? -7.735 13.324 17.809 1.00 78.75 220 CYS A C 1
ATOM 1652 O O . CYS A 1 220 ? -6.834 12.497 17.667 1.00 78.75 220 CYS A O 1
ATOM 1654 N N . THR A 1 221 ? -8.877 13.032 18.430 1.00 81.06 221 THR A N 1
ATOM 1655 C CA . THR A 1 221 ? -9.223 11.700 18.936 1.00 81.06 221 THR A CA 1
ATOM 1656 C C . THR A 1 221 ? -10.375 11.118 18.133 1.00 81.06 221 THR A C 1
ATOM 1658 O O . THR A 1 221 ? -11.453 11.699 18.067 1.00 81.06 221 THR A O 1
ATOM 1661 N N . VAL A 1 222 ? -10.177 9.929 17.567 1.00 81.06 222 VAL A N 1
ATOM 1662 C CA . VAL A 1 222 ? -11.219 9.213 16.819 1.00 81.06 222 VAL A CA 1
ATOM 1663 C C . VAL A 1 222 ? -11.358 7.779 17.308 1.00 81.06 222 VAL A C 1
ATOM 1665 O O . VAL A 1 222 ? -10.401 7.172 17.788 1.00 81.06 222 VAL A O 1
ATOM 1668 N N . THR A 1 223 ? -12.565 7.230 17.180 1.00 82.06 223 THR A N 1
ATOM 1669 C CA . THR A 1 223 ? -12.851 5.827 17.493 1.00 82.06 223 THR A CA 1
ATOM 1670 C C . THR A 1 223 ? -13.082 5.068 16.197 1.00 82.06 223 THR A C 1
ATOM 1672 O O . THR A 1 223 ? -13.950 5.431 15.412 1.00 82.06 223 THR A O 1
ATOM 1675 N N . LEU A 1 224 ? -12.309 4.005 15.985 1.00 82.81 224 LEU A N 1
ATOM 1676 C CA . LEU A 1 224 ? -12.509 3.066 14.883 1.00 82.81 224 LEU A CA 1
ATOM 1677 C C . LEU A 1 224 ? -13.364 1.883 15.367 1.00 82.81 224 LEU A C 1
ATOM 1679 O O . LEU A 1 224 ? -13.085 1.374 16.464 1.00 82.81 224 LEU A O 1
ATOM 1683 N N . PRO A 1 225 ? -14.336 1.401 14.569 1.00 82.81 225 PRO A N 1
ATOM 1684 C CA . PRO A 1 225 ? -15.255 0.347 14.988 1.00 82.81 225 PRO A CA 1
ATOM 1685 C C . PRO A 1 225 ? -14.529 -0.977 15.291 1.00 82.81 225 PRO A C 1
ATOM 1687 O O . PRO A 1 225 ? -13.396 -1.194 14.839 1.00 82.81 225 PRO A O 1
ATOM 1690 N N . PRO A 1 226 ? -15.146 -1.868 16.090 1.00 79.50 226 PRO A N 1
ATOM 1691 C CA . PRO A 1 226 ? -14.644 -3.227 16.270 1.00 79.50 226 PRO A CA 1
ATOM 1692 C C . PRO A 1 226 ? -14.747 -4.029 14.962 1.00 79.50 226 PRO A C 1
ATOM 1694 O O . PRO A 1 226 ? -15.551 -3.707 14.091 1.00 79.50 226 PRO A O 1
ATOM 1697 N N . ALA A 1 227 ? -13.959 -5.101 14.853 1.00 80.25 227 ALA A N 1
ATOM 1698 C CA . ALA A 1 227 ? -14.115 -6.075 13.772 1.00 80.25 227 ALA A CA 1
ATOM 1699 C C . ALA A 1 227 ? -15.463 -6.804 13.905 1.00 80.25 227 ALA A C 1
ATOM 1701 O O . ALA A 1 227 ? -15.895 -7.090 15.028 1.00 80.25 227 ALA A O 1
ATOM 1702 N N . ARG A 1 228 ? -16.110 -7.152 12.786 1.00 82.00 228 ARG A N 1
ATOM 1703 C CA . ARG A 1 228 ? -17.411 -7.845 12.798 1.00 82.00 228 ARG A CA 1
ATOM 1704 C C . ARG A 1 228 ? -17.284 -9.254 13.363 1.00 82.00 228 ARG A C 1
ATOM 1706 O O . ARG A 1 228 ? -18.178 -9.707 14.073 1.00 82.00 228 ARG A O 1
ATOM 1713 N N . LEU A 1 229 ? -16.149 -9.914 13.125 1.00 76.25 229 LEU A N 1
ATOM 1714 C CA . LEU A 1 229 ? -15.855 -11.240 13.684 1.00 76.25 229 LEU A CA 1
ATOM 1715 C C . LEU A 1 229 ? -15.449 -11.222 15.168 1.00 76.25 229 LEU A C 1
ATOM 1717 O O . LEU A 1 229 ? -15.169 -12.277 15.745 1.00 76.25 229 LEU A O 1
ATOM 1721 N N . GLY A 1 230 ? -15.409 -10.051 15.815 1.00 75.38 230 GLY A N 1
ATOM 1722 C CA . GLY A 1 230 ? -15.065 -9.933 17.230 1.00 75.38 230 GLY A CA 1
ATOM 1723 C C . GLY A 1 230 ? -13.749 -10.644 17.554 1.00 75.38 230 GLY A C 1
ATOM 1724 O O . GLY A 1 230 ? -12.790 -10.544 16.795 1.00 75.38 230 GLY A O 1
ATOM 1725 N N . ALA A 1 231 ? -13.713 -11.403 18.656 1.00 70.38 231 ALA A N 1
ATOM 1726 C CA . ALA A 1 231 ? -12.508 -12.056 19.186 1.00 70.38 231 ALA A CA 1
ATOM 1727 C C . ALA A 1 231 ? -11.758 -12.990 18.211 1.00 70.38 231 ALA A C 1
ATOM 1729 O O . ALA A 1 231 ? -10.605 -13.312 18.490 1.00 70.38 231 ALA A O 1
ATOM 1730 N N . ALA A 1 232 ? -12.384 -13.422 17.111 1.00 73.06 232 ALA A N 1
ATOM 1731 C CA . ALA A 1 232 ? -11.725 -14.233 16.089 1.00 73.06 232 ALA A CA 1
ATOM 1732 C C . ALA A 1 232 ? -10.788 -13.397 15.196 1.00 73.06 232 ALA A C 1
ATOM 1734 O O . ALA A 1 232 ? -9.703 -13.848 14.851 1.00 73.06 232 ALA A O 1
ATOM 1735 N N . ALA A 1 233 ? -11.147 -12.149 14.887 1.00 74.62 233 ALA A N 1
ATOM 1736 C CA . ALA A 1 233 ? -10.319 -11.267 14.069 1.00 74.62 233 ALA A CA 1
ATOM 1737 C C . ALA A 1 233 ? -8.993 -10.905 14.768 1.00 74.62 233 ALA A C 1
ATOM 1739 O O . ALA A 1 233 ? -8.984 -10.639 15.975 1.00 74.62 233 ALA A O 1
ATOM 1740 N N . ASN A 1 234 ? -7.898 -10.780 14.003 1.00 78.81 234 ASN A N 1
ATOM 1741 C CA . ASN A 1 234 ? -6.780 -9.951 14.455 1.00 78.81 234 ASN A CA 1
ATOM 1742 C C . ASN A 1 234 ? -7.054 -8.500 14.043 1.00 78.81 234 ASN A C 1
ATOM 1744 O O . ASN A 1 234 ? -7.835 -8.187 13.144 1.00 78.81 234 ASN A O 1
ATOM 1748 N N . ARG A 1 235 ? -6.430 -7.574 14.757 1.00 81.50 235 ARG A N 1
ATOM 1749 C CA . ARG A 1 235 ? -6.560 -6.151 14.475 1.00 81.50 235 ARG A CA 1
ATOM 1750 C C . ARG A 1 235 ? -5.262 -5.475 14.830 1.00 81.50 235 ARG A C 1
ATOM 1752 O O . ARG A 1 235 ? -4.791 -5.606 15.956 1.00 81.50 235 ARG A O 1
ATOM 1759 N N . ALA A 1 236 ? -4.710 -4.748 13.880 1.00 83.44 236 ALA A N 1
ATOM 1760 C CA . ALA A 1 236 ? -3.463 -4.035 14.033 1.00 83.44 236 ALA A CA 1
ATOM 1761 C C . ALA A 1 236 ? -3.688 -2.536 13.790 1.00 83.44 236 ALA A C 1
ATOM 1763 O O . ALA A 1 236 ? -4.692 -2.112 13.224 1.00 83.44 236 ALA A O 1
ATOM 1764 N N . ILE A 1 237 ? -2.775 -1.715 14.289 1.00 82.19 237 ILE A N 1
ATOM 1765 C CA . ILE A 1 237 ? -2.611 -0.316 13.889 1.00 82.19 237 ILE A CA 1
ATOM 1766 C C . ILE A 1 237 ? -1.112 -0.113 13.722 1.00 82.19 237 ILE A C 1
ATOM 1768 O O . ILE A 1 237 ? -0.347 -0.470 14.620 1.00 82.19 237 ILE A O 1
ATOM 1772 N N . TYR A 1 238 ? -0.707 0.449 12.588 1.00 82.19 238 TYR A N 1
ATOM 1773 C CA . TYR A 1 238 ? 0.682 0.698 12.223 1.00 82.19 238 TYR A CA 1
ATOM 1774 C C . TYR A 1 238 ? 0.943 2.202 12.252 1.00 82.19 238 TYR A C 1
ATOM 1776 O O . TYR A 1 238 ? 0.618 2.928 11.319 1.00 82.19 238 TYR A O 1
ATOM 1784 N N . LEU A 1 239 ? 1.577 2.699 13.308 1.00 80.56 239 LEU A N 1
ATOM 1785 C CA . LEU A 1 239 ? 2.000 4.094 13.362 1.00 80.56 239 LEU A CA 1
ATOM 1786 C C . LEU A 1 239 ? 3.253 4.270 12.487 1.00 80.56 239 LEU A C 1
ATOM 1788 O O . LEU A 1 239 ? 4.376 4.061 12.946 1.00 80.56 239 LEU A O 1
ATOM 1792 N N . VAL A 1 240 ? 3.045 4.593 11.209 1.00 79.75 240 VAL A N 1
ATOM 1793 C CA . VAL A 1 240 ? 4.109 4.656 10.188 1.00 79.75 240 VAL A CA 1
ATOM 1794 C C . VAL A 1 240 ? 4.611 6.069 9.879 1.00 79.75 240 VAL A C 1
ATOM 1796 O O . VAL A 1 240 ? 5.675 6.220 9.285 1.00 79.75 240 VAL A O 1
ATOM 1799 N N . GLN A 1 241 ? 3.881 7.107 10.287 1.00 76.94 241 GLN A N 1
ATOM 1800 C CA . GLN A 1 241 ? 4.282 8.508 10.148 1.00 76.94 241 GLN A CA 1
ATOM 1801 C C . GLN A 1 241 ? 3.926 9.287 11.427 1.00 76.94 241 GLN A C 1
ATOM 1803 O O . GLN A 1 241 ? 3.189 8.805 12.281 1.00 76.94 241 GLN A O 1
ATOM 1808 N N . GLY A 1 242 ? 4.471 10.492 11.602 1.00 72.06 242 GLY A N 1
ATOM 1809 C CA . GLY A 1 242 ? 4.334 11.236 12.862 1.00 72.06 242 GLY A CA 1
ATOM 1810 C C . GLY A 1 242 ? 5.367 10.846 13.927 1.00 72.06 242 GLY A C 1
ATOM 1811 O O . GLY A 1 242 ? 6.385 10.259 13.603 1.00 72.06 242 GLY A O 1
ATOM 1812 N N . ASP A 1 243 ? 5.112 11.182 15.187 1.00 65.00 243 ASP A N 1
ATOM 1813 C CA . ASP A 1 243 ? 5.990 10.991 16.344 1.00 65.00 243 ASP A CA 1
ATOM 1814 C C . ASP A 1 243 ? 5.430 9.955 17.311 1.00 65.00 243 ASP A C 1
ATOM 1816 O O . ASP A 1 243 ? 6.148 9.078 17.797 1.00 65.00 243 ASP A O 1
ATOM 1820 N N . ALA A 1 244 ? 4.146 10.089 17.645 1.00 67.69 244 ALA A N 1
ATOM 1821 C CA . ALA A 1 244 ? 3.474 9.279 18.643 1.00 67.69 244 ALA A CA 1
ATOM 1822 C C . ALA A 1 244 ? 1.953 9.381 18.498 1.00 67.69 244 ALA A C 1
ATOM 1824 O O . ALA A 1 244 ? 1.422 10.343 17.948 1.00 67.69 244 ALA A O 1
ATOM 1825 N N . ALA A 1 245 ? 1.256 8.392 19.045 1.00 70.44 245 ALA A N 1
ATOM 1826 C CA . ALA A 1 245 ? -0.188 8.396 19.204 1.00 70.44 245 ALA A CA 1
ATOM 1827 C C . ALA A 1 245 ? -0.571 7.648 20.484 1.00 70.44 245 ALA A C 1
ATOM 1829 O O . ALA A 1 245 ? 0.151 6.756 20.936 1.00 70.44 245 ALA A O 1
ATOM 1830 N N . LEU A 1 246 ? -1.728 7.977 21.053 1.00 69.56 246 LEU A N 1
ATOM 1831 C CA . LEU A 1 246 ? -2.361 7.132 22.062 1.00 69.56 246 LEU A CA 1
ATOM 1832 C C . LEU A 1 246 ? -3.279 6.132 21.360 1.00 69.56 246 LEU A C 1
ATOM 1834 O O . LEU A 1 246 ? -4.141 6.521 20.574 1.00 69.56 246 LEU A O 1
ATOM 1838 N N . VAL A 1 247 ? -3.108 4.845 21.656 1.00 72.12 247 VAL A N 1
ATOM 1839 C CA . VAL A 1 247 ? -4.026 3.793 21.214 1.00 72.12 247 VAL A CA 1
ATOM 1840 C C . VAL A 1 247 ? -4.787 3.294 22.435 1.00 72.12 247 VAL A C 1
ATOM 1842 O O . VAL A 1 247 ? -4.242 2.615 23.306 1.00 72.12 247 VAL A O 1
ATOM 1845 N N . GLY A 1 248 ? -6.053 3.700 22.547 1.00 72.38 248 GLY A N 1
ATOM 1846 C CA . GLY A 1 248 ? -6.765 3.634 23.822 1.00 72.38 248 GLY A CA 1
ATOM 1847 C C . GLY A 1 248 ? -6.087 4.554 24.841 1.00 72.38 248 GLY A C 1
ATOM 1848 O O . GLY A 1 248 ? -5.947 5.747 24.599 1.00 72.38 248 GLY A O 1
ATOM 1849 N N . SER A 1 249 ? -5.640 3.998 25.967 1.00 68.44 249 SER A N 1
ATOM 1850 C CA . SER A 1 249 ? -4.870 4.726 26.986 1.00 68.44 249 SER A CA 1
ATOM 1851 C C . SER A 1 249 ? -3.360 4.477 26.909 1.00 68.44 249 SER A C 1
ATOM 1853 O O . SER A 1 249 ? -2.627 4.931 27.785 1.00 68.44 249 SER A O 1
ATOM 1855 N N . GLU A 1 250 ? -2.885 3.713 25.922 1.00 67.00 250 GLU A N 1
ATOM 1856 C CA . GLU A 1 250 ? -1.485 3.295 25.844 1.00 67.00 250 GLU A CA 1
ATOM 1857 C C . GLU A 1 250 ? -0.698 4.151 24.843 1.00 67.00 250 GLU A C 1
ATOM 1859 O O . GLU A 1 250 ? -1.126 4.299 23.694 1.00 67.00 250 GLU A O 1
ATOM 1864 N N . PRO A 1 251 ? 0.456 4.718 25.244 1.00 67.56 251 PRO A N 1
ATOM 1865 C CA . PRO A 1 251 ? 1.302 5.471 24.335 1.00 67.56 251 PRO A CA 1
ATOM 1866 C C . PRO A 1 251 ? 2.011 4.548 23.347 1.00 67.56 251 PRO A C 1
ATOM 1868 O O . PRO A 1 251 ? 2.645 3.563 23.721 1.00 67.56 251 PRO A O 1
ATOM 1871 N N . SER A 1 252 ? 1.952 4.927 22.077 1.00 63.44 252 SER A N 1
ATOM 1872 C CA . SER A 1 252 ? 2.629 4.280 20.961 1.00 63.44 252 SER A CA 1
ATOM 1873 C C . SER A 1 252 ? 3.528 5.304 20.272 1.00 63.44 252 SER A C 1
ATOM 1875 O O . SER A 1 252 ? 3.106 6.432 20.025 1.00 63.44 252 SER A O 1
ATOM 1877 N N . ARG A 1 253 ? 4.785 4.949 20.000 1.00 65.06 253 ARG A N 1
ATOM 1878 C CA . ARG A 1 253 ? 5.756 5.829 19.321 1.00 65.06 253 ARG A CA 1
ATOM 1879 C C . ARG A 1 253 ? 5.839 5.499 17.836 1.00 65.06 253 ARG A C 1
ATOM 1881 O O . ARG A 1 253 ? 5.470 4.397 17.446 1.00 65.06 253 ARG A O 1
ATOM 1888 N N . LEU A 1 254 ? 6.344 6.428 17.026 1.00 55.28 254 LEU A N 1
ATOM 1889 C CA . LEU A 1 254 ? 6.585 6.217 15.602 1.00 55.28 254 LEU A CA 1
ATOM 1890 C C . LEU A 1 254 ? 7.288 4.880 15.362 1.00 55.28 254 LEU A C 1
ATOM 1892 O O . LEU A 1 254 ? 8.189 4.490 16.109 1.00 55.28 254 LEU A O 1
ATOM 1896 N N . ARG A 1 255 ? 6.877 4.210 14.284 1.00 58.97 255 ARG A N 1
ATOM 1897 C CA . ARG A 1 255 ? 7.272 2.846 13.958 1.00 58.97 255 ARG A CA 1
ATOM 1898 C C . ARG A 1 255 ? 6.843 1.884 15.060 1.00 58.97 255 ARG A C 1
ATOM 1900 O O . ARG A 1 255 ? 7.647 1.101 15.553 1.00 58.97 255 ARG A O 1
ATOM 1907 N N . ALA A 1 256 ? 5.577 1.922 15.448 1.00 56.75 256 ALA A N 1
ATOM 1908 C CA . ALA A 1 256 ? 5.023 0.918 16.341 1.00 56.75 256 ALA A CA 1
ATOM 1909 C C . ALA A 1 256 ? 3.774 0.281 15.751 1.00 56.75 256 ALA A C 1
ATOM 1911 O O . ALA A 1 256 ? 2.948 0.928 15.108 1.00 56.75 256 ALA A O 1
ATOM 1912 N N . LEU A 1 257 ? 3.654 -1.011 16.009 1.00 62.84 257 LEU A N 1
ATOM 1913 C CA . LEU A 1 257 ? 2.467 -1.807 15.783 1.00 62.84 257 LEU A CA 1
ATOM 1914 C C . LEU A 1 257 ? 1.780 -2.023 17.126 1.00 62.84 257 LEU A C 1
ATOM 1916 O O . LEU A 1 257 ? 2.424 -2.489 18.064 1.00 62.84 257 LEU A O 1
ATOM 1920 N N . ALA A 1 258 ? 0.480 -1.760 17.201 1.00 59.94 258 ALA A N 1
ATOM 1921 C CA . ALA A 1 258 ? -0.359 -2.182 18.318 1.00 59.94 258 ALA A CA 1
ATOM 1922 C C . ALA A 1 258 ? -1.313 -3.291 17.854 1.00 59.94 258 ALA A C 1
ATOM 1924 O O . ALA A 1 258 ? -2.149 -3.057 16.984 1.00 59.94 258 ALA A O 1
ATOM 1925 N N . LEU A 1 259 ? -1.195 -4.491 18.434 1.00 69.00 259 LEU A N 1
ATOM 1926 C CA . LEU A 1 259 ? -2.182 -5.562 18.273 1.00 69.00 259 LEU A CA 1
ATOM 1927 C C . LEU A 1 259 ? -3.341 -5.286 19.227 1.00 69.00 259 LEU A C 1
ATOM 1929 O O . LEU A 1 259 ? -3.121 -5.090 20.424 1.00 69.00 259 LEU A O 1
ATOM 1933 N N . LEU A 1 260 ? -4.563 -5.269 18.713 1.00 59.72 260 LEU A N 1
ATOM 1934 C CA . LEU A 1 260 ? -5.738 -4.811 19.438 1.00 59.72 260 LEU A CA 1
ATOM 1935 C C . LEU A 1 260 ? -6.701 -5.944 19.751 1.00 59.72 260 LEU A C 1
ATOM 1937 O O . LEU A 1 260 ? -6.841 -6.916 19.012 1.00 59.72 260 LEU A O 1
ATOM 1941 N N . ARG A 1 261 ? -7.434 -5.760 20.845 1.00 63.47 261 ARG A N 1
ATOM 1942 C CA . ARG A 1 261 ? -8.618 -6.547 21.152 1.00 63.47 261 ARG A CA 1
ATOM 1943 C C . ARG A 1 261 ? -9.734 -6.173 20.179 1.00 63.47 261 ARG A C 1
ATOM 1945 O O . ARG A 1 261 ? -9.973 -5.001 19.894 1.00 63.47 261 ARG A O 1
ATOM 1952 N N . THR A 1 262 ? -10.445 -7.187 19.719 1.00 56.12 262 THR A N 1
ATOM 1953 C CA . THR A 1 262 ? -11.487 -7.075 18.698 1.00 56.12 262 THR A CA 1
ATOM 1954 C C . THR A 1 262 ? -12.915 -7.102 19.253 1.00 56.12 262 THR A C 1
ATOM 1956 O O . THR A 1 262 ? -13.850 -6.825 18.514 1.00 56.12 262 THR A O 1
ATOM 1959 N N . ALA A 1 263 ? -13.093 -7.331 20.562 1.00 48.41 263 ALA A N 1
ATOM 1960 C CA . ALA A 1 263 ? -14.377 -7.254 21.272 1.00 48.41 263 ALA A CA 1
ATOM 1961 C C . ALA A 1 263 ? -14.231 -6.615 22.676 1.00 48.41 263 ALA A C 1
ATOM 1963 O O . ALA A 1 263 ? -13.151 -6.710 23.273 1.00 48.41 263 ALA A O 1
ATOM 1964 N N . PRO A 1 264 ? -15.297 -6.028 23.265 1.00 36.41 264 PRO A N 1
ATOM 1965 C CA . PRO A 1 264 ? -15.374 -5.801 24.709 1.00 36.41 264 PRO A CA 1
ATOM 1966 C C . PRO A 1 264 ? -15.219 -7.148 25.430 1.00 36.41 264 PRO A C 1
ATOM 1968 O O . PRO A 1 264 ? -15.783 -8.157 25.022 1.00 36.41 264 PRO A O 1
ATOM 1971 N N . SER A 1 265 ? -14.385 -7.197 26.462 1.00 29.45 265 SER A N 1
ATOM 1972 C CA . SER A 1 265 ? -13.875 -8.432 27.067 1.00 29.45 265 SER A CA 1
ATOM 1973 C C . SER A 1 265 ? -14.937 -9.489 27.425 1.00 29.45 265 SER A C 1
ATOM 1975 O O . SER A 1 265 ? -15.702 -9.287 28.361 1.00 29.45 265 SER A O 1
ATOM 1977 N N . THR A 1 266 ? -14.878 -10.666 26.794 1.00 22.89 266 THR A N 1
ATOM 1978 C CA . THR A 1 266 ? -15.106 -11.992 27.414 1.00 22.89 266 THR A CA 1
ATOM 1979 C C . THR A 1 266 ? -14.480 -13.077 26.524 1.00 22.89 266 THR A C 1
ATOM 1981 O O . THR A 1 266 ? -14.666 -13.082 25.314 1.00 22.89 266 THR A O 1
ATOM 1984 N N . TRP A 1 267 ? -13.646 -13.943 27.110 1.00 22.14 267 TRP A N 1
ATOM 1985 C CA . TRP A 1 267 ? -12.917 -15.014 26.416 1.00 22.14 267 TRP A CA 1
ATOM 1986 C C . TRP A 1 267 ? -13.741 -16.309 26.403 1.00 22.14 267 TRP A C 1
ATOM 1988 O O . TRP A 1 267 ? -14.217 -16.722 27.457 1.00 22.14 267 TRP A O 1
ATOM 1998 N N . CYS A 1 268 ? -13.800 -16.998 25.262 1.00 20.67 268 CYS A N 1
ATOM 1999 C CA . CYS A 1 268 ? -14.079 -18.434 25.171 1.00 20.67 268 CYS A CA 1
ATOM 2000 C C . CYS A 1 268 ? -13.126 -19.056 24.133 1.00 20.67 268 CYS A C 1
ATOM 2002 O O . CYS A 1 268 ? -12.764 -18.403 23.157 1.00 20.67 268 CYS A O 1
ATOM 2004 N N . LYS A 1 269 ? -12.651 -20.274 24.407 1.00 22.73 269 LYS A N 1
ATOM 2005 C CA . LYS A 1 269 ? -11.685 -21.034 23.600 1.00 22.73 269 LYS A CA 1
ATOM 2006 C C . LYS A 1 269 ? -12.362 -21.647 22.365 1.00 22.73 269 LYS A C 1
ATOM 2008 O O . LYS A 1 269 ? -13.513 -22.045 22.458 1.00 22.73 269 LYS A O 1
ATOM 2013 N N . GLU A 1 270 ? -11.555 -21.804 21.310 1.00 22.72 270 GLU A N 1
ATOM 2014 C CA . GLU A 1 270 ? -11.783 -22.552 20.055 1.00 22.72 270 GLU A CA 1
ATOM 2015 C C . GLU A 1 270 ? -12.579 -21.839 18.947 1.00 22.72 270 GLU A C 1
ATOM 2017 O O . GLU A 1 270 ? -13.803 -21.834 18.952 1.00 22.72 270 GLU A O 1
ATOM 2022 N N . THR A 1 271 ? -11.867 -21.272 17.957 1.00 21.66 271 THR A N 1
ATOM 2023 C CA . THR A 1 271 ? -11.942 -21.568 16.496 1.00 21.66 271 THR A CA 1
ATOM 2024 C C . THR A 1 271 ? -11.165 -20.512 15.678 1.00 21.66 271 THR A C 1
ATOM 2026 O O . THR A 1 271 ? -11.011 -19.374 16.111 1.00 21.66 271 THR A O 1
ATOM 2029 N N . GLN A 1 272 ? -10.586 -20.924 14.539 1.00 26.27 272 GLN A N 1
ATOM 2030 C CA . GLN A 1 272 ? -9.651 -20.158 13.694 1.00 26.27 272 GLN A CA 1
ATOM 2031 C C . GLN A 1 272 ? -10.366 -19.429 12.542 1.00 26.27 272 GLN A C 1
ATOM 2033 O O . GLN A 1 272 ? -10.789 -20.111 11.621 1.00 26.27 272 GLN A O 1
ATOM 2038 N N . HIS A 1 273 ? -10.403 -18.090 12.527 1.00 23.62 273 HIS A N 1
ATOM 2039 C CA . HIS A 1 273 ? -10.641 -17.248 11.333 1.00 23.62 273 HIS A CA 1
ATOM 2040 C C . HIS A 1 273 ? -10.034 -15.858 11.580 1.00 23.62 273 HIS A C 1
ATOM 2042 O O . HIS A 1 273 ? -10.204 -15.344 12.674 1.00 23.62 273 HIS A O 1
ATOM 2048 N N . TRP A 1 274 ? -9.314 -15.271 10.614 1.00 28.09 274 TRP A N 1
ATOM 2049 C CA . TRP A 1 274 ? -8.345 -14.184 10.848 1.00 28.09 274 TRP A CA 1
ATOM 2050 C C . TRP A 1 274 ? -8.612 -12.919 10.009 1.00 28.09 274 TRP A C 1
ATOM 2052 O O . TRP A 1 274 ? -9.072 -13.016 8.875 1.00 28.09 274 TRP A O 1
ATOM 2062 N N . LEU A 1 275 ? -8.242 -11.753 10.548 1.00 31.73 275 LEU A N 1
ATOM 2063 C CA . LEU A 1 275 ? -8.316 -10.417 9.932 1.00 31.73 275 LEU A CA 1
ATOM 2064 C C . LEU A 1 275 ? -7.065 -9.623 10.339 1.00 31.73 275 LEU A C 1
ATOM 2066 O O . LEU A 1 275 ? -6.568 -9.862 11.426 1.00 31.73 275 LEU A O 1
ATOM 2070 N N . GLU A 1 276 ? -6.556 -8.692 9.536 1.00 35.53 276 GLU A N 1
ATOM 2071 C CA . GLU A 1 276 ? -5.621 -7.640 9.962 1.00 35.53 276 GLU A CA 1
ATOM 2072 C C . GLU A 1 276 ? -6.293 -6.298 9.671 1.00 35.53 276 GLU A C 1
ATOM 2074 O O . GLU A 1 276 ? -7.013 -6.158 8.690 1.00 35.53 276 GLU A O 1
ATOM 2079 N N . VAL A 1 277 ? -6.063 -5.313 10.532 1.00 39.16 277 VAL A N 1
ATOM 2080 C CA . VAL A 1 277 ? -6.406 -3.920 10.245 1.00 39.16 277 VAL A CA 1
ATOM 2081 C C . VAL A 1 277 ? -5.080 -3.223 10.008 1.00 39.16 277 VAL A C 1
ATOM 2083 O O . VAL A 1 277 ? -4.202 -3.248 10.863 1.00 39.16 277 VAL A O 1
ATOM 2086 N N . THR A 1 278 ? -4.902 -2.629 8.839 1.00 34.97 278 THR A N 1
ATOM 2087 C CA . THR A 1 278 ? -3.862 -1.621 8.644 1.00 34.97 278 THR A CA 1
ATOM 2088 C C . THR A 1 278 ? -4.482 -0.283 9.033 1.00 34.97 278 THR A C 1
ATOM 2090 O O . THR A 1 278 ? -5.592 0.014 8.606 1.00 34.97 278 THR A O 1
ATOM 2093 N N . ALA A 1 279 ? -3.813 0.501 9.876 1.00 31.95 279 ALA A N 1
ATOM 2094 C CA . ALA A 1 279 ? -4.162 1.898 10.121 1.00 31.95 279 ALA A CA 1
ATOM 2095 C C . ALA A 1 279 ? -2.863 2.681 10.275 1.00 31.95 279 ALA A C 1
ATOM 2097 O O . ALA A 1 279 ? -2.137 2.441 11.236 1.00 31.95 279 ALA A O 1
ATOM 2098 N N . SER A 1 280 ? -2.561 3.579 9.335 1.00 28.12 280 SER A N 1
ATOM 2099 C CA . SER A 1 280 ? -1.550 4.621 9.526 1.00 28.12 280 SER A CA 1
ATOM 2100 C C . SER A 1 280 ? -2.068 5.657 10.516 1.00 28.12 280 SER A C 1
ATOM 2102 O O . SER A 1 280 ? -3.240 5.996 10.498 1.00 28.12 280 SER A O 1
ATOM 2104 N N . VAL A 1 281 ? -1.218 6.190 11.378 1.00 26.11 281 VAL A N 1
ATOM 2105 C CA . VAL A 1 281 ? -1.478 7.463 12.061 1.00 26.11 281 VAL A CA 1
ATOM 2106 C C . VAL A 1 281 ? -0.320 8.377 11.670 1.00 26.11 281 VAL A C 1
ATOM 2108 O O . VAL A 1 281 ? 0.783 7.880 11.455 1.00 26.11 281 VAL A O 1
ATOM 2111 N N . THR A 1 282 ? -0.576 9.675 11.515 1.00 24.95 282 THR A N 1
ATOM 2112 C CA . THR A 1 282 ? 0.441 10.689 11.209 1.00 24.95 282 THR A CA 1
ATOM 2113 C C . THR A 1 282 ? 0.200 11.888 12.115 1.00 24.95 282 THR A C 1
ATOM 2115 O O . THR A 1 282 ? -0.625 12.726 11.786 1.00 24.95 282 THR A O 1
ATOM 2118 N N . ALA A 1 283 ? 0.905 11.998 13.239 1.00 25.38 283 ALA A N 1
ATOM 2119 C CA . ALA A 1 283 ? 0.905 13.218 14.055 1.00 25.38 283 ALA A CA 1
ATOM 2120 C C . ALA A 1 283 ? 2.336 13.560 14.471 1.00 25.38 283 ALA A C 1
ATOM 2122 O O . ALA A 1 283 ? 2.952 12.754 15.151 1.00 25.38 283 ALA A O 1
ATOM 2123 N N . LEU A 1 284 ? 2.876 14.705 14.044 1.00 27.59 284 LEU A N 1
ATOM 2124 C CA . LEU A 1 284 ? 4.221 15.184 14.389 1.00 27.59 284 LEU A CA 1
ATOM 2125 C C . LEU A 1 284 ? 4.121 16.584 15.025 1.00 27.59 284 LEU A C 1
ATOM 2127 O O . LEU A 1 284 ? 3.427 17.443 14.477 1.00 27.59 284 LEU A O 1
ATOM 2131 N N . ALA A 1 285 ? 4.890 16.775 16.107 1.00 24.83 285 ALA A N 1
ATOM 2132 C CA . ALA A 1 285 ? 5.104 17.955 16.966 1.00 24.83 285 ALA A CA 1
ATOM 2133 C C . ALA A 1 285 ? 4.007 18.246 18.027 1.00 24.83 285 ALA A C 1
ATOM 2135 O O . ALA A 1 285 ? 2.831 18.259 17.708 1.00 24.83 285 ALA A O 1
ATOM 2136 N N . GLN A 1 286 ? 4.306 18.544 19.305 1.00 27.33 286 GLN A N 1
ATOM 2137 C CA . GLN A 1 286 ? 5.374 19.421 19.817 1.00 27.33 286 GLN A CA 1
ATOM 2138 C C . GLN A 1 286 ? 5.852 19.097 21.257 1.00 27.33 286 GLN A C 1
ATOM 2140 O O . GLN A 1 286 ? 5.079 18.682 22.112 1.00 27.33 286 GLN A O 1
ATOM 2145 N N . ASN A 1 287 ? 7.122 19.438 21.526 1.00 28.12 287 ASN A N 1
ATOM 2146 C CA . ASN A 1 287 ? 7.689 19.883 22.812 1.00 28.12 287 ASN A CA 1
ATOM 2147 C C . ASN A 1 287 ? 7.436 19.029 24.069 1.00 28.12 287 ASN A C 1
ATOM 2149 O O . ASN A 1 287 ? 6.565 19.328 24.883 1.00 28.12 287 ASN A O 1
ATOM 2153 N N . LEU A 1 288 ? 8.345 18.088 24.336 1.00 29.53 288 LEU A N 1
ATOM 2154 C CA . LEU A 1 288 ? 8.651 17.688 25.710 1.00 29.53 288 LEU A CA 1
ATOM 2155 C C . LEU A 1 288 ? 9.907 18.433 26.168 1.00 29.53 288 LEU A C 1
ATOM 2157 O O . LEU A 1 288 ? 11.034 18.035 25.879 1.00 29.53 288 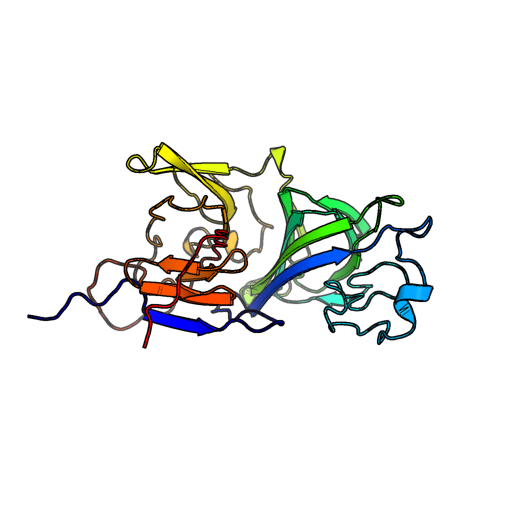LEU A O 1
ATOM 2161 N N . THR A 1 289 ? 9.702 19.537 26.880 1.00 25.55 289 THR A N 1
ATOM 2162 C CA . THR A 1 289 ? 10.727 20.144 27.732 1.00 25.55 289 THR A CA 1
ATOM 2163 C C . THR A 1 289 ? 11.196 19.084 28.739 1.00 25.55 289 THR A C 1
ATOM 2165 O O . THR A 1 289 ? 10.347 18.444 29.367 1.00 25.55 289 THR A O 1
ATOM 2168 N N . PRO A 1 290 ? 12.507 18.865 28.934 1.00 30.39 290 PRO A N 1
ATOM 2169 C CA . PRO A 1 290 ? 12.968 17.942 29.958 1.00 30.39 290 PRO A CA 1
ATOM 2170 C C . PRO A 1 290 ? 12.656 18.531 31.336 1.00 30.39 290 PRO A C 1
ATOM 2172 O O . PRO A 1 290 ? 13.079 19.641 31.663 1.00 30.39 290 PRO A O 1
ATOM 2175 N N . LEU A 1 291 ? 11.915 17.784 32.155 1.00 31.94 291 LEU A N 1
ATOM 2176 C CA . LEU A 1 291 ? 11.881 18.039 33.590 1.00 31.94 291 LEU A CA 1
ATOM 2177 C C . LEU A 1 291 ? 13.293 17.801 34.131 1.00 31.94 291 LEU A C 1
ATOM 2179 O O . LEU A 1 291 ? 13.822 16.694 34.067 1.00 31.94 291 LEU A O 1
ATOM 2183 N N . SER A 1 292 ? 13.891 18.876 34.632 1.00 30.69 292 SER A N 1
ATOM 2184 C CA . SER A 1 292 ? 15.166 18.885 35.337 1.00 30.69 292 SER A CA 1
ATOM 2185 C C . SER A 1 292 ? 15.187 17.869 36.481 1.00 30.69 292 SER A C 1
ATOM 2187 O O . SER A 1 292 ? 14.316 17.922 37.355 1.00 30.69 292 SER A O 1
ATOM 2189 N N . ARG A 1 293 ? 16.235 17.049 36.529 1.00 31.88 293 ARG A N 1
ATOM 2190 C CA . ARG A 1 293 ? 17.286 17.100 37.557 1.00 31.88 293 ARG A CA 1
ATOM 2191 C C . ARG A 1 293 ? 18.554 16.457 37.020 1.00 31.88 293 ARG A C 1
ATOM 2193 O O . ARG A 1 293 ? 18.427 15.422 36.335 1.00 31.88 293 ARG A O 1
#

InterPro domains:
  IPR003829 Pirin, N-terminal domain [PF02678] (70-144)
  IPR011051 RmlC-like cupin domain superfamily [SSF51182] (70-250)
  IPR012093 Pirin [PTHR13903] (67-251)
  IPR014710 RmlC-like jelly roll fold [G3DSA:2.60.120.10] (2-284)

Radius of gyration: 20.1 Å; chains: 1; bounding box: 50×44×62 Å

pLDDT: mean 82.52, std 22.05, range [20.67, 98.69]

Organism: Bodo saltans (NCBI:txid75058)

Secondary structure (DSSP, 8-state):
-PPPPPSEEEEEE--SSPBP--TTEEEEEEEEEEE--B-TTSSBPGGGGTTS-TTSB---GGG---BT-SSSSEEEEEEE-SEEEEEEEEESEEEEEETTS-EEEEETT-EEEEE-TT-EEEEEE-----SSS-EEEEEEEEEEEPPGGGTTSPPEEEEE-TTTS-EEEEEETTTTEEEEEEEEES-BTTBPPPPPPTT-GGGSGGG--EEEEEE--TT----PPPPTTGGGS--EEEEEEESEEEETTEEEESSEEEEE-SSSS-----------EEEEEEE----------